Protein AF-A0ABD6BZS6-F1 (afdb_monomer)

Foldseek 3Di:
DDDPDLVVVQVVQLPDDDDFLWKKFFPPPDVDPDPGWIWTFRADDQFWTWTATPVRDIDIDTNVVVSVCGSPGIDTDPVPRPDPPDDDDQDPGRVLVVLVVVLVVCVVVCVVPVPDCSNVVSVVVSVLPVLWTPDFDPQCVQPQRHPVNVVQCVVVVNGTLSSLVPDDPVRQCVGPSDDPVSNVSSVVVSD

Sequence (191 aa):
MSATTEADTVTAEAQTPLSEGQVYTDSRESETPEPAETYTIIFADHQTVVLEDSGGHRRFESRDQFDTARGDRWKFAEDAQADNDSPAVTTPEPFISSLAVLRQSYKASEELDPTDTRADTITDAINLISKNTTDPIPLTEIDGIGDRTAKNLREAGVTTELDVHAASDEFLLDLPGVGQKNLTNLRRHIN

Mean predicted aligned error: 16.33 Å

Solvent-accessible surface area (backbone atoms only — not comparable to full-atom values): 11163 Å² total; per-residue (Å²): 141,88,90,81,59,71,73,62,51,33,60,49,59,57,67,54,80,87,54,68,70,45,32,32,28,58,58,67,88,57,98,57,96,64,80,73,56,53,27,30,26,75,32,62,44,92,60,37,33,36,33,32,36,92,85,70,52,76,45,82,42,48,25,67,60,49,55,72,31,31,50,71,37,40,35,79,36,78,91,65,50,71,80,90,78,71,75,89,75,91,68,92,54,40,63,53,60,53,47,52,53,54,26,59,64,38,47,65,50,31,78,77,35,84,82,59,55,61,33,57,54,43,49,52,52,46,53,52,54,75,73,36,52,84,54,75,53,70,49,58,76,40,69,84,29,46,69,70,31,33,49,49,36,45,76,70,64,42,44,24,46,39,40,57,70,71,49,50,71,65,64,53,50,69,39,73,79,36,46,75,67,35,52,54,41,55,58,58,73,73,104

Radius of gyration: 22.59 Å; Cα contacts (8 Å, |Δi|>4): 236; chains: 1; bounding box: 58×50×51 Å

InterPro domains:
  IPR003583 Helix-hairpin-helix DNA-binding motif, class 1 [SM00278] (137-156)
  IPR003583 Helix-hairpin-helix DNA-binding motif, class 1 [SM00278] (170-189)
  IPR010995 DNA repair Rad51/transcription factor NusA, alpha-helical [SSF47794] (137-189)
  IPR060101 SAM-like helix-hairpin-helix tandem [PF14520] (139-187)

pLDDT: mean 74.94, std 17.92, range [34.56, 97.0]

Secondary structure (DSSP, 8-state):
----SHHHHHHHHTTSPP-TT-EEEE----SS-----EEEEEEE-SSEEEEEETTS-EEEEEHHHHHHTBTTTEEE-GGG---S---------HHHHHHHHHHHHHHHHHTT-TT--HHHHHHHHHHHHHHS--SBP-GGGSTT--HHHHHHHHHTT--BHHHHHHS-HHHHHHSTT--HHHHHHHHHHT-

Nearest PDB structures (foldseek):
  2y8i-assembly1_X  TM=5.950E-01  e=9.807E-02  Dictyostelium discoideum
  1mma-assembly1_A  TM=6.334E-01  e=1.756E-01  Dictyostelium discoideum
  1mmn-assembly1_A  TM=5.233E-01  e=1.656E-01  Dictyostelium discoideum
  1lvk-assembly1_A  TM=5.564E-01  e=1.656E-01  Dictyostelium discoideum
  1fmv-assembly1_A  TM=5.595E-01  e=2.091E-01  Dictyostelium discoideum

Organism: NCBI:txid1433523

Structure (mmCIF, N/CA/C/O backbone):
data_AF-A0ABD6BZS6-F1
#
_entry.id   AF-A0ABD6BZS6-F1
#
loop_
_atom_site.group_PDB
_atom_site.id
_atom_site.type_symbol
_atom_site.label_atom_id
_atom_site.label_alt_id
_atom_site.label_comp_id
_atom_site.label_asym_id
_atom_site.label_entity_id
_atom_site.label_seq_id
_atom_site.pdbx_PDB_ins_code
_atom_site.Cartn_x
_atom_site.Cartn_y
_atom_site.Cartn_z
_atom_site.occupancy
_atom_site.B_iso_or_equiv
_atom_site.auth_seq_id
_atom_site.auth_comp_id
_atom_site.auth_asym_id
_atom_site.auth_atom_id
_atom_site.pdbx_PDB_model_num
ATOM 1 N N . MET A 1 1 ? 36.158 -37.386 -15.223 1.00 37.97 1 MET A N 1
ATOM 2 C CA . MET A 1 1 ? 34.970 -36.940 -15.972 1.00 37.97 1 MET A CA 1
ATOM 3 C C . MET A 1 1 ? 34.105 -36.171 -14.994 1.00 37.97 1 MET A C 1
ATOM 5 O O . MET A 1 1 ? 33.403 -36.804 -14.224 1.00 37.97 1 MET A O 1
ATOM 9 N N . SER A 1 2 ? 34.241 -34.848 -14.960 1.00 41.16 2 SER A N 1
ATOM 10 C CA . SER A 1 2 ? 33.461 -33.979 -14.071 1.00 41.16 2 SER A CA 1
ATOM 11 C C . SER A 1 2 ? 33.163 -32.697 -14.839 1.00 41.16 2 SER A C 1
ATOM 13 O O . SER A 1 2 ? 33.853 -31.701 -14.689 1.00 41.16 2 SER A O 1
ATOM 15 N N . ALA A 1 3 ? 32.209 -32.787 -15.760 1.00 42.09 3 ALA A N 1
ATOM 16 C CA . ALA A 1 3 ? 31.678 -31.663 -16.523 1.00 42.09 3 ALA A CA 1
ATOM 17 C C . ALA A 1 3 ? 30.153 -31.710 -16.374 1.00 42.09 3 ALA A C 1
ATOM 19 O O . ALA A 1 3 ? 29.435 -32.111 -17.285 1.00 42.09 3 ALA A O 1
ATOM 20 N N . THR A 1 4 ? 29.666 -31.463 -15.157 1.00 40.00 4 THR A N 1
ATOM 21 C CA . THR A 1 4 ? 28.224 -31.412 -14.847 1.00 40.00 4 THR A CA 1
ATOM 22 C C . THR A 1 4 ? 27.982 -30.541 -13.611 1.00 40.00 4 THR A C 1
ATOM 24 O O . THR A 1 4 ? 27.327 -30.960 -12.668 1.00 40.00 4 THR A O 1
ATOM 27 N N . THR A 1 5 ? 28.579 -29.349 -13.557 1.00 41.72 5 THR A N 1
ATOM 28 C CA . THR A 1 5 ? 28.315 -28.415 -12.443 1.00 41.72 5 THR A CA 1
ATOM 29 C C . THR A 1 5 ? 27.979 -27.011 -12.941 1.00 41.72 5 THR A C 1
ATOM 31 O O . THR A 1 5 ? 27.080 -26.395 -12.392 1.00 41.72 5 THR A O 1
ATOM 34 N N . GLU A 1 6 ? 28.563 -26.549 -14.052 1.00 41.69 6 GLU A N 1
ATOM 35 C CA . GLU A 1 6 ? 28.289 -25.198 -14.583 1.00 41.69 6 GLU A CA 1
ATOM 36 C C . GLU A 1 6 ? 26.900 -25.032 -15.227 1.00 41.69 6 GLU A C 1
ATOM 38 O O . GLU A 1 6 ? 26.330 -23.950 -15.174 1.00 41.69 6 GLU A O 1
ATOM 43 N N . ALA A 1 7 ? 26.306 -26.082 -15.806 1.00 37.97 7 ALA A N 1
ATOM 44 C CA . ALA A 1 7 ? 24.981 -25.969 -16.436 1.00 37.97 7 ALA A CA 1
ATOM 45 C C . ALA A 1 7 ? 23.824 -25.882 -15.415 1.00 37.97 7 ALA A C 1
ATOM 47 O O . ALA A 1 7 ? 22.768 -25.321 -15.718 1.00 37.97 7 ALA A O 1
ATOM 48 N N . ASP A 1 8 ? 24.028 -26.421 -14.209 1.00 39.19 8 ASP A N 1
ATOM 49 C CA . ASP A 1 8 ? 23.019 -26.441 -13.141 1.00 39.19 8 ASP A CA 1
ATOM 50 C C . ASP A 1 8 ? 22.959 -25.098 -12.390 1.00 39.19 8 ASP A C 1
ATOM 52 O O . ASP A 1 8 ? 21.886 -24.661 -11.981 1.00 39.19 8 ASP A O 1
ATOM 56 N N . THR A 1 9 ? 24.088 -24.388 -12.271 1.00 44.47 9 THR A N 1
ATOM 57 C CA . THR A 1 9 ? 24.159 -23.072 -11.612 1.00 44.47 9 THR A CA 1
ATOM 58 C C . THR A 1 9 ? 23.558 -21.951 -12.462 1.00 44.47 9 THR A C 1
ATOM 60 O O . THR A 1 9 ? 22.807 -21.133 -11.937 1.00 44.47 9 THR A O 1
ATOM 63 N N . VAL A 1 10 ? 23.783 -21.961 -13.783 1.00 44.25 10 VAL A N 1
ATOM 64 C CA . VAL A 1 10 ? 23.222 -20.959 -14.719 1.00 44.25 10 VAL A CA 1
ATOM 65 C C . VAL A 1 10 ? 21.687 -20.982 -14.715 1.00 44.25 10 VAL A C 1
ATOM 67 O O . VAL A 1 10 ? 21.033 -19.943 -14.771 1.00 44.25 10 VAL A O 1
ATOM 70 N N . THR A 1 11 ? 21.094 -22.173 -14.586 1.00 41.16 11 THR A N 1
ATOM 71 C CA . THR A 1 11 ? 19.633 -22.341 -14.537 1.00 41.16 11 THR A CA 1
ATOM 72 C C . THR A 1 11 ? 19.044 -21.915 -13.185 1.00 41.16 11 THR A C 1
ATOM 74 O O . THR A 1 11 ? 17.892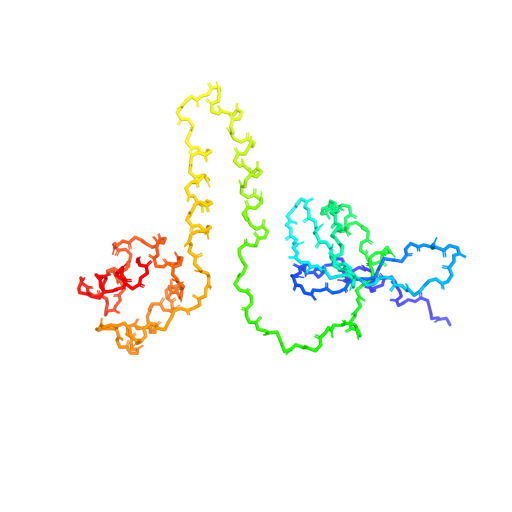 -21.480 -13.132 1.00 41.16 11 THR A O 1
ATOM 77 N N . ALA A 1 12 ? 19.819 -22.013 -12.101 1.00 45.03 12 ALA A N 1
ATOM 78 C CA . ALA A 1 12 ? 19.394 -21.634 -10.756 1.00 45.03 12 ALA A CA 1
ATOM 79 C C . ALA A 1 12 ? 19.422 -20.109 -10.535 1.00 45.03 12 ALA A C 1
ATOM 81 O O . ALA A 1 12 ? 18.462 -19.559 -9.999 1.00 45.03 12 ALA A O 1
ATOM 82 N N . GLU A 1 13 ? 20.454 -19.404 -11.013 1.00 45.12 13 GLU A N 1
ATOM 83 C CA . GLU A 1 13 ? 20.566 -17.939 -10.878 1.00 45.12 13 GLU A CA 1
ATOM 84 C C . GLU A 1 13 ? 19.486 -17.174 -11.665 1.00 45.12 13 GLU A C 1
ATOM 86 O O . GLU A 1 13 ? 18.984 -16.144 -11.211 1.00 45.12 13 GLU A O 1
ATOM 91 N N . ALA A 1 14 ? 19.055 -17.703 -12.815 1.00 45.38 14 ALA A N 1
ATOM 92 C CA . ALA A 1 14 ? 17.960 -17.136 -13.604 1.00 45.38 14 ALA A CA 1
ATOM 93 C C . ALA A 1 14 ? 16.579 -17.263 -12.920 1.00 45.38 14 ALA A C 1
ATOM 95 O O . ALA A 1 14 ? 15.622 -16.592 -13.314 1.00 45.38 14 ALA A O 1
ATOM 96 N N . GLN A 1 15 ? 16.445 -18.102 -11.890 1.00 40.72 15 GLN A N 1
ATOM 97 C CA . GLN A 1 15 ? 15.187 -18.302 -11.158 1.00 40.72 15 GLN A CA 1
ATOM 98 C C . GLN A 1 15 ? 15.126 -17.522 -9.844 1.00 40.72 15 GLN A C 1
ATOM 100 O O . GLN A 1 15 ? 14.048 -17.405 -9.256 1.00 40.72 15 GLN A O 1
ATOM 105 N N . THR A 1 16 ? 16.244 -16.951 -9.394 1.00 53.84 16 THR A N 1
ATOM 106 C CA . THR A 1 16 ? 16.262 -16.123 -8.190 1.00 53.84 16 THR A CA 1
ATOM 107 C C . THR A 1 16 ? 15.525 -14.808 -8.466 1.00 53.84 16 THR A C 1
ATOM 109 O O . THR A 1 16 ? 15.813 -14.141 -9.470 1.00 53.84 16 THR A O 1
ATOM 112 N N . PRO A 1 17 ? 14.551 -14.417 -7.623 1.00 58.50 17 PRO A N 1
ATOM 113 C CA . PRO A 1 17 ? 13.910 -13.116 -7.747 1.00 58.50 17 PRO A CA 1
ATOM 114 C C . PRO A 1 17 ? 14.958 -12.007 -7.589 1.00 58.50 17 PRO A C 1
ATOM 116 O O . PRO A 1 17 ? 15.816 -12.070 -6.705 1.00 58.50 17 PRO A O 1
ATOM 119 N N . LEU A 1 18 ? 14.902 -11.010 -8.478 1.00 64.06 18 LEU A N 1
ATOM 120 C CA . LEU A 1 18 ? 15.750 -9.827 -8.351 1.00 64.06 18 LEU A CA 1
ATOM 121 C C . LEU A 1 18 ? 15.254 -8.978 -7.187 1.00 64.06 18 LEU A C 1
ATOM 123 O O . LEU A 1 18 ? 14.062 -8.680 -7.114 1.00 64.06 18 LEU A O 1
ATOM 127 N N . SER A 1 19 ? 16.188 -8.573 -6.338 1.00 56.31 19 SER A N 1
ATOM 128 C CA . SER A 1 19 ? 15.947 -7.700 -5.194 1.00 56.31 19 SER A CA 1
ATOM 129 C C . SER A 1 19 ? 16.975 -6.579 -5.182 1.00 56.31 19 SER A C 1
ATOM 131 O O . SER A 1 19 ? 18.120 -6.768 -5.604 1.00 56.31 19 SER A O 1
ATOM 133 N N . GLU A 1 20 ? 16.573 -5.416 -4.679 1.00 62.12 20 GLU A N 1
ATOM 134 C CA . GLU A 1 20 ? 17.489 -4.301 -4.448 1.00 62.12 20 GLU A CA 1
ATOM 135 C C . GLU A 1 20 ? 18.607 -4.715 -3.471 1.00 62.12 20 GLU A C 1
ATOM 137 O O . GLU A 1 20 ? 18.401 -5.525 -2.564 1.00 62.12 20 GLU A O 1
ATOM 142 N N . GLY A 1 21 ? 19.820 -4.213 -3.702 1.00 63.19 21 GLY A N 1
ATOM 143 C CA . GLY A 1 21 ? 21.026 -4.564 -2.947 1.00 63.19 21 GLY A CA 1
ATOM 144 C C . GLY A 1 21 ? 21.775 -5.805 -3.447 1.00 63.19 21 GLY A C 1
ATOM 145 O O . GLY A 1 21 ? 22.876 -6.072 -2.971 1.00 63.19 21 GLY A O 1
ATOM 146 N N . GLN A 1 22 ? 21.239 -6.557 -4.416 1.00 76.94 22 GLN A N 1
ATOM 147 C CA . GLN A 1 22 ? 21.971 -7.664 -5.045 1.00 76.94 22 GLN A CA 1
ATOM 148 C C . GLN A 1 22 ? 23.129 -7.149 -5.906 1.00 76.94 22 GLN A C 1
ATOM 150 O O . GLN A 1 22 ? 22.948 -6.225 -6.700 1.00 76.94 22 GLN A O 1
ATOM 155 N N . VAL A 1 23 ? 24.298 -7.785 -5.798 1.00 83.69 23 VAL A N 1
ATOM 156 C CA . VAL A 1 23 ? 25.498 -7.408 -6.555 1.00 83.69 23 VAL A CA 1
ATOM 157 C C . VAL A 1 23 ? 25.742 -8.400 -7.689 1.00 83.69 23 VAL A C 1
ATOM 159 O O . VAL A 1 23 ? 25.760 -9.615 -7.489 1.00 83.69 23 VAL A O 1
ATOM 162 N N . TYR A 1 24 ? 25.950 -7.872 -8.890 1.00 84.38 24 TYR A N 1
ATOM 163 C CA . TYR A 1 24 ? 26.281 -8.629 -10.089 1.00 84.38 24 TYR A CA 1
ATOM 164 C C . TYR A 1 24 ? 27.595 -8.138 -10.689 1.00 84.38 24 TYR A C 1
ATOM 166 O O . TYR A 1 24 ? 27.947 -6.966 -10.592 1.00 84.38 24 TYR A O 1
ATOM 174 N N . THR A 1 25 ? 28.309 -9.038 -11.352 1.00 83.44 25 THR A N 1
ATOM 175 C CA . THR A 1 25 ? 29.496 -8.714 -12.152 1.00 83.44 25 THR A CA 1
ATOM 176 C C . THR A 1 25 ? 29.171 -8.851 -13.635 1.00 83.44 25 THR A C 1
ATOM 178 O O . THR A 1 25 ? 28.561 -9.841 -14.050 1.00 83.44 25 THR A O 1
ATOM 181 N N . ASP A 1 26 ? 29.546 -7.847 -14.437 1.00 82.44 26 ASP A N 1
ATOM 182 C CA . ASP A 1 26 ? 29.396 -7.890 -15.899 1.00 82.44 26 ASP A CA 1
ATOM 183 C C . ASP A 1 26 ? 30.606 -8.621 -16.496 1.00 82.44 26 ASP A C 1
ATOM 185 O O . ASP A 1 26 ? 31.702 -8.076 -16.588 1.00 82.44 26 ASP A O 1
ATOM 189 N N . SER A 1 27 ? 30.414 -9.879 -16.886 1.00 69.00 27 SER A N 1
ATOM 190 C CA . SER A 1 27 ? 31.460 -10.759 -17.423 1.00 69.00 27 SER A CA 1
ATOM 191 C C . SER A 1 27 ? 31.702 -10.578 -18.924 1.00 69.00 27 SER A C 1
ATOM 193 O O . SER A 1 27 ? 32.153 -11.514 -19.586 1.00 69.00 27 SER A O 1
ATOM 195 N N . ARG A 1 28 ? 31.401 -9.410 -19.508 1.00 65.75 28 ARG A N 1
ATOM 196 C CA . ARG A 1 28 ? 31.812 -9.141 -20.892 1.00 65.75 28 ARG A CA 1
ATOM 197 C C . ARG A 1 28 ? 33.321 -9.341 -21.006 1.00 65.75 28 ARG A C 1
ATOM 199 O O . ARG A 1 28 ? 34.064 -8.746 -20.238 1.00 65.75 28 ARG A O 1
ATOM 206 N N . GLU A 1 29 ? 33.755 -10.175 -21.954 1.00 48.69 29 GLU A N 1
ATOM 207 C CA . GLU A 1 29 ? 35.169 -10.362 -22.288 1.00 48.69 29 GLU A CA 1
ATOM 208 C C . GLU A 1 29 ? 35.766 -9.012 -22.710 1.00 48.69 29 GLU A C 1
ATOM 210 O O . GLU A 1 29 ? 35.761 -8.630 -23.879 1.00 48.69 29 GLU A O 1
ATOM 215 N N . SER A 1 30 ? 36.254 -8.241 -21.747 1.00 44.38 30 SER A N 1
ATOM 216 C CA . SER A 1 30 ? 37.181 -7.162 -22.010 1.00 44.38 30 SER A CA 1
ATOM 217 C C . SER A 1 30 ? 38.535 -7.810 -22.284 1.00 44.38 30 SER A C 1
ATOM 219 O O . SER A 1 30 ? 39.091 -8.494 -21.429 1.00 44.38 30 SER A O 1
ATOM 221 N N . GLU A 1 31 ? 39.087 -7.584 -23.481 1.00 45.53 31 GLU A N 1
ATOM 222 C CA . GLU A 1 31 ? 40.450 -8.006 -23.865 1.00 45.53 31 GLU A CA 1
ATOM 223 C C . GLU A 1 31 ? 41.542 -7.458 -22.917 1.00 45.53 31 GLU A C 1
ATOM 225 O O . GLU A 1 31 ? 42.702 -7.869 -22.982 1.00 45.53 31 GLU A O 1
ATOM 230 N N . THR A 1 32 ? 41.175 -6.545 -22.016 1.00 47.62 32 THR A N 1
ATOM 231 C CA . THR A 1 32 ? 42.033 -5.939 -21.002 1.00 47.62 32 THR A CA 1
ATOM 232 C C . THR A 1 32 ? 41.671 -6.494 -19.617 1.00 47.62 32 THR A C 1
ATOM 234 O O . THR A 1 32 ? 40.486 -6.502 -19.273 1.00 47.62 32 THR A O 1
ATOM 237 N N . PRO A 1 33 ? 42.654 -6.931 -18.803 1.00 45.78 33 PRO A N 1
ATOM 238 C CA . PRO A 1 33 ? 42.428 -7.456 -17.459 1.00 45.78 33 PRO A CA 1
ATOM 239 C C . PRO A 1 33 ? 42.133 -6.305 -16.486 1.00 45.78 33 PRO A C 1
ATOM 241 O O . PRO A 1 33 ? 42.966 -5.936 -15.662 1.00 45.78 33 PRO A O 1
ATOM 244 N N . GLU A 1 34 ? 40.961 -5.699 -16.625 1.00 53.81 34 GLU A N 1
ATOM 245 C CA . GLU A 1 34 ? 40.375 -4.829 -15.609 1.00 53.81 34 GLU A CA 1
ATOM 246 C C . GLU A 1 34 ? 39.731 -5.718 -14.524 1.00 53.81 34 GLU A C 1
ATOM 248 O O . GLU A 1 34 ? 39.282 -6.832 -14.827 1.00 53.81 34 GLU A O 1
ATOM 253 N N . PRO A 1 35 ? 39.706 -5.293 -13.248 1.00 55.91 35 PRO A N 1
ATOM 254 C CA . PRO A 1 35 ? 38.915 -5.989 -12.238 1.00 55.91 35 PRO A CA 1
ATOM 255 C C . PRO A 1 35 ? 37.456 -6.038 -12.703 1.00 55.91 35 PRO A C 1
ATOM 257 O O . PRO A 1 35 ? 36.940 -5.037 -13.195 1.00 55.91 35 PRO A O 1
ATOM 260 N N . ALA A 1 36 ? 36.800 -7.194 -12.567 1.00 61.41 36 ALA A N 1
ATOM 261 C CA . ALA A 1 36 ? 35.399 -7.338 -12.951 1.00 61.41 36 ALA A CA 1
ATOM 262 C C . ALA A 1 36 ? 34.565 -6.267 -12.232 1.00 61.41 36 ALA A C 1
ATOM 264 O O . ALA A 1 36 ? 34.487 -6.265 -11.002 1.00 61.41 36 ALA A O 1
ATOM 265 N N . GLU A 1 37 ? 33.999 -5.333 -12.997 1.00 71.38 37 GLU A N 1
ATOM 266 C CA . GLU A 1 37 ? 33.200 -4.243 -12.450 1.00 71.38 37 GLU A CA 1
ATOM 267 C C . GLU A 1 37 ? 31.979 -4.832 -11.735 1.00 71.38 37 GLU A C 1
ATOM 269 O O . GLU A 1 37 ? 31.198 -5.595 -12.317 1.00 71.38 37 GLU A O 1
ATOM 274 N N . THR A 1 38 ? 31.842 -4.505 -10.450 1.00 80.88 38 THR A N 1
ATOM 275 C CA . THR A 1 38 ? 30.685 -4.880 -9.642 1.00 80.88 38 THR A CA 1
ATOM 276 C C . THR A 1 38 ? 29.603 -3.820 -9.768 1.00 80.88 38 THR A C 1
ATOM 278 O O . THR A 1 38 ? 29.864 -2.615 -9.745 1.00 80.88 38 THR A O 1
ATOM 281 N N . TYR A 1 39 ? 28.373 -4.296 -9.886 1.00 82.88 39 TYR A N 1
ATOM 282 C CA . TYR A 1 39 ? 27.184 -3.488 -10.068 1.00 82.88 39 TYR A CA 1
ATOM 283 C C . TYR A 1 39 ? 26.122 -3.908 -9.061 1.00 82.88 39 TYR A C 1
ATOM 285 O O . TYR A 1 39 ? 25.746 -5.078 -9.004 1.00 82.88 39 TYR A O 1
ATOM 293 N N . THR A 1 40 ? 25.600 -2.955 -8.303 1.00 82.31 40 THR A N 1
ATOM 294 C CA . THR A 1 40 ? 24.511 -3.192 -7.353 1.00 82.31 40 THR A CA 1
ATOM 295 C C . THR A 1 40 ? 23.179 -2.882 -8.018 1.00 82.31 40 THR A C 1
ATOM 297 O O . THR A 1 40 ? 23.011 -1.814 -8.610 1.00 82.31 40 THR A O 1
ATOM 300 N N . ILE A 1 41 ? 22.209 -3.789 -7.914 1.00 77.19 41 ILE A N 1
ATOM 301 C CA . ILE A 1 41 ? 20.827 -3.510 -8.301 1.00 77.19 41 ILE A CA 1
ATOM 302 C C . ILE A 1 41 ? 20.258 -2.519 -7.295 1.00 77.19 41 ILE A C 1
ATOM 304 O O . ILE A 1 41 ? 20.059 -2.853 -6.132 1.00 77.19 41 ILE A O 1
ATOM 308 N N . ILE A 1 42 ? 19.972 -1.307 -7.754 1.00 70.88 42 ILE A N 1
ATOM 309 C CA . ILE A 1 42 ? 19.301 -0.284 -6.941 1.00 70.88 42 ILE A CA 1
ATOM 310 C C . ILE A 1 42 ? 17.806 -0.196 -7.248 1.00 70.88 42 ILE A C 1
ATOM 312 O O . ILE A 1 42 ? 17.091 0.551 -6.598 1.00 70.88 42 ILE A O 1
ATOM 316 N N . PHE A 1 43 ? 17.361 -0.893 -8.296 1.00 62.12 43 PHE A N 1
ATOM 317 C CA . PHE A 1 43 ? 15.984 -0.895 -8.767 1.00 62.12 43 PHE A CA 1
ATOM 318 C C . PHE A 1 43 ? 15.803 -2.010 -9.797 1.00 62.12 43 PHE A C 1
ATOM 320 O O . PHE A 1 43 ? 16.613 -2.143 -10.721 1.00 62.12 43 PHE A O 1
ATOM 327 N N . ALA A 1 44 ? 14.705 -2.756 -9.720 1.00 66.81 44 ALA A N 1
ATOM 328 C CA . ALA A 1 44 ? 14.325 -3.692 -10.772 1.00 66.81 44 ALA A CA 1
ATOM 329 C C . ALA A 1 44 ? 12.802 -3.830 -10.871 1.00 66.81 44 ALA A C 1
ATOM 331 O O . ALA A 1 44 ? 12.147 -4.208 -9.905 1.00 66.81 44 ALA A O 1
ATOM 332 N N . ASP A 1 45 ? 12.239 -3.581 -12.051 1.00 62.09 45 ASP A N 1
ATOM 333 C CA . ASP A 1 45 ? 10.829 -3.830 -12.343 1.00 62.09 45 ASP A CA 1
ATOM 334 C C . ASP A 1 45 ? 10.657 -4.854 -13.477 1.00 62.09 45 ASP A C 1
ATOM 336 O O . ASP A 1 45 ? 11.581 -5.610 -13.792 1.00 62.09 45 ASP A O 1
ATOM 340 N N . HIS A 1 46 ? 9.455 -4.932 -14.052 1.00 55.28 46 HIS A N 1
ATOM 341 C CA . HIS A 1 46 ? 9.124 -5.869 -15.126 1.00 55.28 46 HIS A CA 1
ATOM 342 C C . HIS A 1 46 ? 9.644 -5.443 -16.514 1.00 55.28 46 HIS A C 1
ATOM 344 O O . HIS A 1 46 ? 9.562 -6.228 -17.456 1.00 55.28 46 HIS A O 1
ATOM 350 N N . GLN A 1 47 ? 10.172 -4.224 -16.664 1.00 55.28 47 GLN A N 1
ATOM 351 C CA . GLN A 1 47 ? 10.693 -3.685 -17.925 1.00 55.28 47 GLN A CA 1
ATOM 352 C C . GLN A 1 47 ? 12.161 -3.276 -17.859 1.00 55.28 47 GLN A C 1
ATOM 354 O O . GLN A 1 47 ? 12.841 -3.337 -18.884 1.00 55.28 47 GLN A O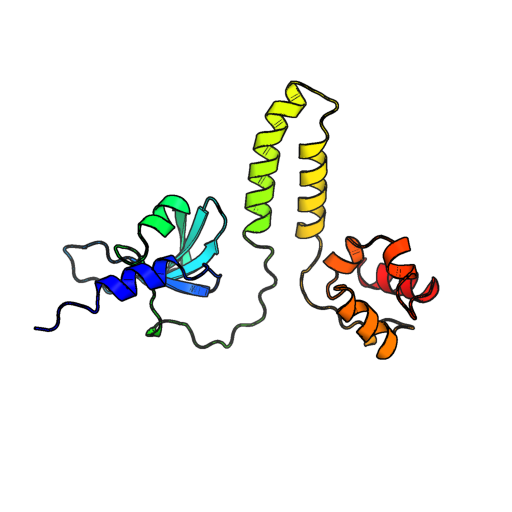 1
ATOM 359 N N . THR A 1 48 ? 12.651 -2.866 -16.690 1.00 68.25 48 THR A N 1
ATOM 360 C CA . THR A 1 48 ? 13.946 -2.212 -16.506 1.00 68.25 48 THR A CA 1
ATOM 361 C C . THR A 1 48 ? 14.645 -2.693 -15.238 1.00 68.25 48 THR A C 1
ATOM 363 O O . THR A 1 48 ? 14.023 -2.897 -14.197 1.00 68.25 48 THR A O 1
ATOM 366 N N . VAL A 1 49 ? 15.966 -2.807 -15.315 1.00 77.94 49 VAL A N 1
ATOM 367 C CA . VAL A 1 49 ? 16.873 -2.973 -14.178 1.00 77.94 49 VAL A CA 1
ATOM 368 C C . VAL A 1 49 ? 17.823 -1.778 -14.167 1.00 77.94 49 VAL A C 1
ATOM 370 O O . VAL A 1 49 ? 18.384 -1.423 -15.207 1.00 77.94 49 VAL A O 1
ATOM 373 N N . VAL A 1 50 ? 17.987 -1.141 -13.006 1.00 77.75 50 VAL A N 1
ATOM 374 C CA . VAL A 1 50 ? 18.979 -0.080 -12.806 1.00 77.75 50 VAL A CA 1
ATOM 375 C C . VAL A 1 50 ? 20.089 -0.602 -11.913 1.00 77.75 50 VAL A C 1
ATOM 377 O O . VAL A 1 50 ? 19.855 -1.102 -10.813 1.00 77.75 50 VAL A O 1
ATOM 380 N N . LEU A 1 51 ? 21.303 -0.460 -12.419 1.00 83.06 51 LEU A N 1
ATOM 381 C CA . LEU A 1 51 ? 22.533 -0.934 -11.812 1.00 83.06 51 LEU A CA 1
ATOM 382 C C . LEU A 1 51 ? 23.398 0.276 -11.477 1.00 83.06 51 LEU A C 1
ATOM 384 O O . LEU A 1 51 ? 23.502 1.195 -12.290 1.00 83.06 51 LEU A O 1
ATOM 388 N N . GLU A 1 52 ? 24.022 0.277 -10.310 1.00 76.31 52 GLU A N 1
ATOM 389 C CA . GLU A 1 52 ? 24.962 1.315 -9.890 1.00 76.31 52 GLU A CA 1
ATOM 390 C C . GLU A 1 52 ? 26.348 0.700 -9.695 1.00 76.31 52 GLU A C 1
ATOM 392 O O . GLU A 1 52 ? 26.476 -0.345 -9.056 1.00 76.31 52 GLU A O 1
ATOM 397 N N . ASP A 1 53 ? 27.371 1.309 -10.293 1.00 81.31 53 ASP A N 1
ATOM 398 C CA . ASP A 1 53 ? 28.759 0.885 -10.109 1.00 81.31 53 ASP A CA 1
ATOM 399 C C . ASP A 1 53 ? 29.370 1.462 -8.818 1.00 81.31 53 ASP A C 1
ATOM 401 O O . ASP A 1 53 ? 28.802 2.329 -8.151 1.00 81.31 53 ASP A O 1
ATOM 405 N N . SER A 1 54 ? 30.583 1.019 -8.478 1.00 71.31 54 SER A N 1
ATOM 406 C CA . SER A 1 54 ? 31.329 1.542 -7.319 1.00 71.31 54 SER A CA 1
ATOM 407 C C . SER A 1 54 ? 31.660 3.047 -7.385 1.00 71.31 54 SER A C 1
ATOM 409 O O . SER A 1 54 ? 32.007 3.647 -6.367 1.00 71.31 54 SER A O 1
ATOM 411 N N . GLY A 1 55 ? 31.562 3.663 -8.568 1.00 67.12 55 GLY A N 1
ATOM 412 C CA . GLY A 1 55 ? 31.754 5.094 -8.804 1.00 67.12 55 GLY A CA 1
ATOM 413 C C . GLY A 1 55 ? 30.465 5.917 -8.696 1.00 67.12 55 GLY A C 1
ATOM 414 O O . GLY A 1 55 ? 30.520 7.143 -8.822 1.00 67.12 55 GLY A O 1
ATOM 415 N N . GLY A 1 56 ? 29.315 5.278 -8.454 1.00 66.50 56 GLY A N 1
ATOM 416 C CA . GLY A 1 56 ? 27.998 5.915 -8.412 1.00 66.50 56 GLY A CA 1
ATOM 417 C C . GLY A 1 56 ? 27.398 6.202 -9.794 1.00 66.50 56 GLY A C 1
ATOM 418 O O . GLY A 1 56 ? 26.425 6.955 -9.904 1.00 66.50 56 GLY A O 1
ATOM 419 N N . HIS A 1 57 ? 27.964 5.651 -10.871 1.00 74.12 57 HIS A N 1
ATOM 420 C CA . HIS A 1 57 ? 27.381 5.755 -12.202 1.00 74.12 57 HIS A CA 1
ATOM 421 C C . HIS A 1 57 ? 26.262 4.735 -12.379 1.00 74.12 57 HIS A C 1
ATOM 423 O O . HIS A 1 57 ? 26.387 3.558 -12.047 1.00 74.12 57 HIS A O 1
ATOM 429 N N . ARG A 1 58 ? 25.153 5.208 -12.953 1.00 80.06 58 ARG A N 1
ATOM 430 C CA . ARG A 1 58 ? 23.938 4.416 -13.132 1.00 80.06 58 ARG A CA 1
ATOM 431 C C . ARG A 1 58 ? 23.802 3.924 -14.557 1.00 80.06 58 ARG A C 1
ATOM 433 O O . ARG A 1 58 ? 23.910 4.696 -15.512 1.00 80.06 58 ARG A O 1
ATOM 440 N N . ARG A 1 59 ? 23.483 2.644 -14.680 1.00 80.56 59 ARG A N 1
ATOM 441 C CA . ARG A 1 59 ? 23.229 1.947 -15.933 1.00 80.56 59 ARG A CA 1
ATOM 442 C C . ARG A 1 59 ? 21.793 1.447 -15.958 1.00 80.56 59 ARG A C 1
ATOM 444 O O . ARG A 1 59 ? 21.324 0.859 -14.993 1.00 80.56 59 ARG A O 1
ATOM 451 N N . PHE A 1 60 ? 21.127 1.654 -17.086 1.00 83.25 60 PHE A N 1
ATOM 452 C CA . PHE A 1 60 ? 19.775 1.167 -17.340 1.00 83.25 60 PHE A CA 1
ATOM 453 C C . PHE A 1 60 ? 19.852 0.000 -18.322 1.00 83.25 60 PHE A C 1
ATOM 455 O O . PHE A 1 60 ? 20.423 0.144 -19.403 1.00 83.25 60 PHE A O 1
ATOM 462 N N . GLU A 1 61 ? 19.281 -1.138 -17.952 1.00 80.81 61 GLU A N 1
ATOM 463 C CA . GLU A 1 61 ? 19.178 -2.333 -18.792 1.00 80.81 61 GLU A CA 1
ATOM 464 C C . GLU A 1 61 ? 17.704 -2.746 -18.884 1.00 80.81 61 GLU A C 1
ATOM 466 O O . GLU A 1 61 ? 16.932 -2.553 -17.944 1.00 80.81 61 GLU A O 1
ATOM 471 N N . SER A 1 62 ? 17.287 -3.313 -20.016 1.00 81.19 62 SER A N 1
ATOM 472 C CA . SER A 1 62 ? 15.944 -3.893 -20.112 1.00 81.19 62 SER A CA 1
ATOM 473 C C . SER A 1 62 ? 15.863 -5.144 -19.241 1.00 81.19 62 SER A C 1
ATOM 475 O O . SER A 1 62 ? 16.781 -5.960 -19.254 1.00 81.19 62 SER A O 1
ATOM 477 N N . ARG A 1 63 ? 14.749 -5.330 -18.528 1.00 77.00 63 ARG A N 1
ATOM 478 C CA . ARG A 1 63 ? 14.521 -6.495 -17.671 1.00 77.00 63 ARG A CA 1
ATOM 479 C C . ARG A 1 63 ? 14.626 -7.807 -18.435 1.00 77.00 63 ARG A C 1
ATOM 481 O O . ARG A 1 63 ? 15.315 -8.711 -17.985 1.00 77.00 63 ARG A O 1
ATOM 488 N N . ASP A 1 64 ? 14.003 -7.876 -19.606 1.00 69.75 64 ASP A N 1
ATOM 489 C CA . ASP A 1 64 ? 14.017 -9.064 -20.463 1.00 69.75 64 ASP A CA 1
ATOM 490 C C . ASP A 1 64 ? 15.442 -9.417 -20.924 1.00 69.75 64 ASP A C 1
ATOM 492 O O . ASP A 1 64 ? 15.874 -10.569 -20.857 1.00 69.75 64 ASP A O 1
ATOM 496 N N . GLN A 1 65 ? 16.220 -8.399 -21.307 1.00 81.06 65 GLN A N 1
ATOM 497 C CA . GLN A 1 65 ? 17.616 -8.574 -21.711 1.00 81.06 65 GLN A CA 1
ATOM 498 C C . GLN A 1 65 ? 18.513 -8.948 -20.533 1.00 81.06 65 GLN A C 1
ATOM 500 O O . GLN A 1 65 ? 19.382 -9.803 -20.684 1.00 81.06 65 GLN A O 1
ATOM 505 N N . PHE A 1 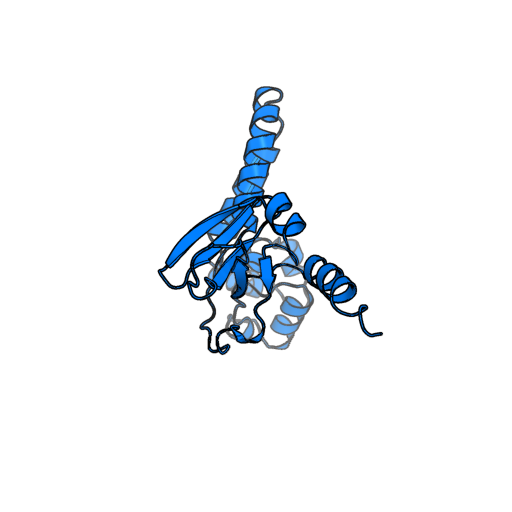66 ? 18.304 -8.324 -19.373 1.00 83.69 66 PHE A N 1
ATOM 506 C CA . PHE A 1 66 ? 19.047 -8.622 -18.156 1.00 83.69 66 PHE A CA 1
ATOM 507 C C . PHE A 1 66 ? 18.791 -10.064 -17.725 1.00 83.69 66 PHE A C 1
ATOM 509 O O . PHE A 1 66 ? 19.744 -10.818 -17.566 1.00 83.69 66 PHE A O 1
ATOM 516 N N . ASP A 1 67 ? 17.522 -10.473 -17.638 1.00 77.56 67 ASP A N 1
ATOM 517 C CA . ASP A 1 67 ? 17.131 -11.814 -17.217 1.00 77.56 67 ASP A CA 1
ATOM 518 C C . ASP A 1 67 ? 17.634 -12.897 -18.173 1.00 77.56 67 ASP A C 1
ATOM 520 O O . ASP A 1 67 ? 18.123 -13.924 -17.707 1.00 77.56 67 ASP A O 1
ATOM 524 N N . THR A 1 68 ? 17.575 -12.647 -19.486 1.00 80.62 68 THR A N 1
ATOM 525 C CA . THR A 1 68 ? 18.127 -13.545 -20.517 1.00 80.62 68 THR A CA 1
ATOM 526 C C . THR A 1 68 ? 19.645 -13.681 -20.404 1.00 80.62 68 THR A C 1
ATOM 528 O O . THR A 1 68 ? 20.203 -14.726 -20.726 1.00 80.62 68 THR A O 1
ATOM 531 N N . ALA A 1 69 ? 20.317 -12.623 -19.956 1.00 81.06 69 ALA A N 1
ATOM 532 C CA . ALA A 1 69 ? 21.766 -12.558 -19.850 1.00 81.06 69 ALA A CA 1
ATOM 533 C C . ALA A 1 69 ? 22.303 -12.981 -18.465 1.00 81.06 69 ALA A C 1
ATOM 535 O O . ALA A 1 69 ? 23.522 -12.974 -18.269 1.00 81.06 69 ALA A O 1
ATOM 536 N N . ARG A 1 70 ? 21.434 -13.341 -17.505 1.00 79.62 70 ARG A N 1
ATOM 537 C CA . ARG A 1 70 ? 21.836 -13.861 -16.185 1.00 79.62 70 ARG A CA 1
ATOM 538 C C . ARG A 1 70 ? 22.484 -15.238 -16.303 1.00 79.62 70 ARG A C 1
ATOM 540 O O . ARG A 1 70 ? 22.061 -16.067 -17.103 1.00 79.62 70 ARG A O 1
ATOM 547 N N . GLY A 1 71 ? 23.530 -15.463 -15.512 1.00 68.94 71 GLY A N 1
ATOM 548 C CA . GLY A 1 71 ? 24.338 -16.684 -15.516 1.00 68.94 71 GLY A CA 1
ATOM 549 C C . GLY A 1 71 ? 25.374 -16.760 -16.647 1.00 68.94 71 GLY A C 1
ATOM 550 O O . GLY A 1 71 ? 26.389 -17.435 -16.492 1.00 68.94 71 GLY A O 1
ATOM 551 N N . ASP A 1 72 ? 25.171 -16.031 -17.749 1.00 77.12 72 ASP A N 1
ATOM 552 C CA . ASP A 1 72 ? 26.150 -15.901 -18.838 1.00 77.12 72 ASP A CA 1
ATOM 553 C C . ASP A 1 72 ? 26.972 -14.608 -18.691 1.00 77.12 72 ASP A C 1
ATOM 555 O O . ASP A 1 72 ? 28.142 -14.629 -18.300 1.00 77.12 72 ASP A O 1
ATOM 559 N N . ARG A 1 73 ? 26.325 -13.455 -18.909 1.00 79.75 73 ARG A N 1
ATOM 560 C CA . ARG A 1 73 ? 26.942 -12.126 -18.797 1.00 79.75 73 ARG A CA 1
ATOM 561 C C . ARG A 1 73 ? 26.876 -11.582 -17.377 1.00 79.75 73 ARG A C 1
ATOM 563 O O . ARG A 1 73 ? 27.871 -11.060 -16.889 1.00 79.75 73 ARG A O 1
ATOM 570 N N . TRP A 1 74 ? 25.715 -11.661 -16.737 1.00 83.19 74 TRP A N 1
ATOM 571 C CA . TRP A 1 74 ? 25.520 -11.156 -15.380 1.00 83.19 74 TRP A CA 1
ATOM 572 C C . TRP A 1 74 ? 25.668 -12.299 -14.389 1.00 83.19 74 TRP A C 1
ATOM 574 O O . TRP A 1 74 ? 24.786 -13.154 -14.305 1.00 83.19 74 TRP A O 1
ATOM 584 N N . LYS A 1 75 ? 26.776 -12.304 -13.645 1.00 82.38 75 LYS A N 1
ATOM 585 C CA . LYS A 1 75 ? 27.058 -13.325 -12.628 1.00 82.38 75 LYS A CA 1
ATOM 586 C C . LYS A 1 75 ? 26.822 -12.765 -11.240 1.00 82.38 75 LYS A C 1
ATOM 588 O O . LYS A 1 75 ? 27.308 -11.673 -10.933 1.00 82.38 75 LYS A O 1
ATOM 593 N N . PHE A 1 76 ? 26.066 -13.493 -10.428 1.00 78.06 76 PHE A N 1
ATOM 594 C CA . PHE A 1 76 ? 25.771 -13.075 -9.068 1.00 78.06 76 PHE A CA 1
ATOM 595 C C . PHE A 1 76 ? 27.043 -13.167 -8.216 1.00 78.06 76 PHE A C 1
ATOM 597 O O . PHE A 1 76 ? 27.769 -14.159 -8.266 1.00 78.06 76 PHE A O 1
ATOM 604 N N . ALA A 1 77 ? 27.359 -12.103 -7.480 1.00 76.06 77 ALA A N 1
ATOM 605 C CA . ALA A 1 77 ? 28.596 -11.996 -6.714 1.00 76.06 77 ALA A CA 1
ATOM 606 C C . ALA A 1 77 ? 28.312 -12.130 -5.210 1.00 76.06 77 ALA A C 1
ATOM 608 O O . ALA A 1 77 ? 28.304 -11.133 -4.491 1.00 76.06 77 ALA A O 1
ATOM 609 N N . GLU A 1 78 ? 28.101 -13.366 -4.737 1.00 63.09 78 GLU A N 1
ATOM 610 C CA . GLU A 1 78 ? 27.813 -13.670 -3.319 1.00 63.09 78 GLU A CA 1
ATOM 611 C C . GLU A 1 78 ? 28.878 -13.117 -2.359 1.00 63.09 78 GLU A C 1
ATOM 613 O O . GLU A 1 78 ? 28.546 -12.580 -1.306 1.00 63.09 78 GLU A O 1
ATOM 618 N N . ASP A 1 79 ? 30.156 -13.188 -2.742 1.00 56.44 79 ASP A N 1
ATOM 619 C CA . ASP A 1 79 ? 31.281 -12.726 -1.916 1.00 56.44 79 ASP A CA 1
ATOM 620 C C . ASP A 1 79 ? 31.411 -11.191 -1.850 1.00 56.44 79 ASP A C 1
ATOM 622 O O . ASP A 1 79 ? 32.147 -10.665 -1.016 1.00 56.44 79 ASP A O 1
ATOM 626 N N . ALA A 1 80 ? 30.729 -10.465 -2.743 1.00 59.16 80 ALA A N 1
ATOM 627 C CA . ALA A 1 80 ? 30.755 -9.002 -2.823 1.00 59.16 80 ALA A CA 1
ATOM 628 C C . ALA A 1 80 ? 29.507 -8.351 -2.208 1.00 59.16 80 ALA A C 1
ATOM 630 O O . ALA A 1 80 ? 29.339 -7.133 -2.300 1.00 59.16 80 ALA A O 1
ATOM 631 N N . GLN A 1 81 ? 28.635 -9.146 -1.583 1.00 61.09 81 GLN A N 1
ATOM 632 C CA . GLN A 1 81 ? 27.503 -8.646 -0.820 1.00 61.09 81 GLN A CA 1
ATOM 633 C C . GLN A 1 81 ? 28.053 -7.770 0.318 1.00 61.09 81 GLN A C 1
ATOM 635 O O . GLN A 1 81 ? 28.711 -8.272 1.229 1.00 61.09 81 GLN A O 1
ATOM 640 N N . ALA A 1 82 ? 27.849 -6.451 0.253 1.00 49.31 82 ALA A N 1
ATOM 641 C CA . ALA A 1 82 ? 28.297 -5.557 1.317 1.00 49.31 82 ALA A CA 1
ATOM 642 C C . ALA A 1 82 ? 27.698 -6.013 2.660 1.00 49.31 82 ALA A C 1
ATOM 644 O O . ALA A 1 82 ? 26.511 -6.346 2.719 1.00 49.31 82 ALA A O 1
ATOM 645 N N . ASP A 1 83 ? 28.526 -6.046 3.714 1.00 40.59 83 ASP A N 1
ATOM 646 C CA . ASP A 1 83 ? 28.097 -6.347 5.082 1.00 40.59 83 ASP A CA 1
ATOM 647 C C . ASP A 1 83 ? 26.818 -5.558 5.387 1.00 40.59 83 ASP A C 1
ATOM 649 O O . ASP A 1 83 ? 26.790 -4.328 5.299 1.00 40.59 83 ASP A O 1
ATOM 653 N N . ASN A 1 84 ? 25.743 -6.290 5.682 1.00 42.62 84 ASN A N 1
ATOM 654 C CA . ASN A 1 84 ? 24.418 -5.747 5.959 1.00 42.62 84 ASN A CA 1
ATOM 655 C C . ASN A 1 84 ? 24.431 -4.989 7.293 1.00 42.62 84 ASN A C 1
ATOM 657 O O . ASN A 1 84 ? 23.980 -5.495 8.316 1.00 42.62 84 ASN A O 1
ATOM 661 N N . ASP A 1 85 ? 24.930 -3.762 7.257 1.00 38.16 85 ASP A N 1
ATOM 662 C CA . ASP A 1 85 ? 24.692 -2.720 8.252 1.00 38.16 85 ASP A CA 1
ATOM 663 C C . ASP A 1 85 ? 24.056 -1.524 7.519 1.00 38.16 85 ASP A C 1
ATOM 665 O O . ASP A 1 85 ? 24.548 -0.395 7.517 1.00 38.16 85 ASP A O 1
ATOM 669 N N . SER A 1 86 ? 22.973 -1.802 6.786 1.00 37.28 86 SER A N 1
ATOM 670 C CA . SER A 1 86 ? 22.224 -0.774 6.065 1.00 37.28 86 SER A CA 1
ATOM 671 C C . SER A 1 86 ? 21.270 -0.046 7.014 1.00 37.28 86 SER A C 1
ATOM 673 O O . SER A 1 86 ? 20.461 -0.696 7.685 1.00 37.28 86 SER A O 1
ATOM 675 N N . PRO A 1 87 ? 21.274 1.300 7.044 1.00 34.56 87 PRO A N 1
ATOM 676 C CA . PRO A 1 87 ? 20.119 2.032 7.534 1.00 34.56 87 PRO A CA 1
ATOM 677 C C . PRO A 1 87 ? 18.930 1.719 6.616 1.00 34.56 87 PRO A C 1
ATOM 679 O O . PRO A 1 87 ? 19.095 1.598 5.403 1.00 34.56 87 PRO A O 1
ATOM 682 N N . ALA A 1 88 ? 17.739 1.578 7.198 1.00 37.50 88 ALA A N 1
ATOM 683 C CA . ALA A 1 88 ? 16.494 1.457 6.453 1.00 37.50 88 ALA A CA 1
ATOM 684 C C . ALA A 1 88 ? 16.373 2.643 5.485 1.00 37.50 88 ALA A C 1
ATOM 686 O O . ALA A 1 88 ? 16.181 3.784 5.907 1.00 37.50 88 ALA A O 1
ATOM 687 N N . VAL A 1 89 ? 16.555 2.378 4.192 1.00 37.00 89 VAL A N 1
ATOM 688 C CA . VAL A 1 89 ? 16.251 3.345 3.146 1.00 37.00 89 VAL A CA 1
ATOM 689 C C . VAL A 1 89 ? 14.791 3.133 2.790 1.00 37.00 89 VAL A C 1
ATOM 691 O O . VAL A 1 89 ? 14.425 2.164 2.131 1.00 37.00 89 VAL A O 1
ATOM 694 N N . THR A 1 90 ? 13.956 4.047 3.267 1.00 47.16 90 THR A N 1
ATOM 695 C CA . THR A 1 90 ? 12.607 4.276 2.771 1.00 47.16 90 THR A CA 1
ATOM 696 C C . THR A 1 90 ? 12.723 4.688 1.300 1.00 47.16 90 THR A C 1
ATOM 698 O O . THR A 1 90 ? 13.006 5.847 0.991 1.00 47.16 90 THR A O 1
ATOM 701 N N . THR A 1 91 ? 12.549 3.751 0.372 1.00 43.78 91 THR A N 1
ATOM 702 C CA . THR A 1 91 ? 12.459 4.064 -1.059 1.00 43.78 91 THR A CA 1
ATOM 703 C C . THR A 1 91 ? 11.122 3.548 -1.561 1.00 43.78 91 THR A C 1
ATOM 705 O O . THR A 1 91 ? 10.835 2.382 -1.362 1.00 43.78 91 THR A O 1
ATOM 708 N N . PRO A 1 92 ? 10.283 4.366 -2.204 1.00 45.00 92 PRO A N 1
ATOM 709 C CA . PRO A 1 92 ? 9.313 3.879 -3.177 1.00 45.00 92 PRO A CA 1
ATOM 710 C C . PRO A 1 92 ? 9.997 3.986 -4.562 1.00 45.00 92 PRO A C 1
ATOM 712 O O . PRO A 1 92 ? 10.035 5.075 -5.134 1.00 45.00 92 PRO A O 1
ATOM 715 N N . GLU A 1 93 ? 10.841 3.044 -5.006 1.00 56.88 93 GLU A N 1
ATOM 716 C CA . GLU A 1 93 ? 10.681 1.639 -5.463 1.00 56.88 93 GLU A CA 1
ATOM 717 C C . GLU A 1 93 ? 10.176 1.476 -6.930 1.00 56.88 93 GLU A C 1
ATOM 719 O O . GLU A 1 93 ? 9.271 2.192 -7.375 1.00 56.88 93 GLU A O 1
ATOM 724 N N . PRO A 1 94 ? 10.689 0.485 -7.688 1.00 55.00 94 PRO A N 1
ATOM 725 C CA . PRO A 1 94 ? 10.299 0.061 -9.050 1.00 55.00 94 PRO A CA 1
ATOM 726 C C . PRO A 1 94 ? 8.839 0.011 -9.439 1.00 55.00 94 PRO A C 1
ATOM 728 O O . PRO A 1 94 ? 8.469 0.184 -10.608 1.00 55.00 94 PRO A O 1
ATOM 731 N N . PHE A 1 95 ? 7.995 -0.121 -8.443 1.00 68.88 95 PHE A N 1
ATOM 732 C CA . PHE A 1 95 ? 6.567 -0.130 -8.602 1.00 68.88 95 PHE A CA 1
ATOM 733 C C . PHE A 1 95 ? 5.996 1.187 -9.164 1.00 68.88 95 PHE A C 1
ATOM 735 O O . PHE A 1 95 ? 5.118 1.146 -10.029 1.00 68.88 95 PHE A O 1
ATOM 742 N N . ILE A 1 96 ? 6.511 2.358 -8.758 1.00 73.44 96 ILE A N 1
ATOM 743 C CA . ILE A 1 96 ? 5.993 3.652 -9.248 1.00 73.44 96 ILE A CA 1
ATOM 744 C C . ILE A 1 96 ? 6.262 3.821 -10.746 1.00 73.44 96 ILE A C 1
ATOM 746 O O . ILE A 1 96 ? 5.376 4.253 -11.487 1.00 73.44 96 ILE A O 1
ATOM 750 N N . SER A 1 97 ? 7.456 3.451 -11.213 1.00 66.31 97 SER A N 1
ATOM 751 C CA . SER A 1 97 ? 7.807 3.509 -12.637 1.00 66.31 97 SER A CA 1
ATOM 752 C C . SER A 1 97 ? 6.930 2.574 -13.466 1.00 66.31 97 SER A C 1
ATOM 754 O O . SER A 1 97 ? 6.391 2.986 -14.493 1.00 66.31 97 SER A O 1
ATOM 756 N N . SER A 1 98 ? 6.704 1.350 -12.980 1.00 75.88 98 SER A N 1
ATOM 757 C CA . SER A 1 98 ? 5.792 0.386 -13.600 1.00 75.88 98 SER A CA 1
ATOM 758 C C . SER A 1 98 ? 4.361 0.922 -13.719 1.00 75.88 98 SER A C 1
ATOM 760 O O . SER A 1 98 ? 3.749 0.836 -14.788 1.00 75.88 98 SER A O 1
ATOM 762 N N . LEU A 1 99 ? 3.832 1.541 -12.658 1.00 82.38 99 LEU A N 1
ATOM 763 C CA . LEU A 1 99 ? 2.522 2.194 -12.693 1.00 82.38 99 LEU A CA 1
ATOM 764 C C . LEU A 1 99 ? 2.505 3.395 -13.649 1.00 82.38 99 LEU A C 1
ATOM 766 O O . LEU A 1 99 ? 1.527 3.594 -14.368 1.00 82.38 99 LEU A O 1
ATOM 770 N N . ALA A 1 100 ? 3.580 4.181 -13.716 1.00 77.38 100 ALA A N 1
ATOM 771 C CA . ALA A 1 100 ? 3.669 5.323 -14.622 1.00 77.38 100 ALA A CA 1
ATOM 772 C C . ALA A 1 100 ? 3.653 4.898 -16.101 1.00 77.38 100 ALA A C 1
ATOM 774 O O . ALA A 1 100 ? 3.004 5.564 -16.916 1.00 77.38 100 ALA A O 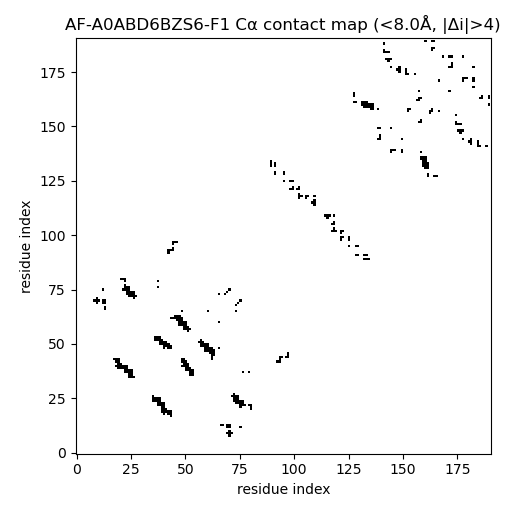1
ATOM 775 N N . VAL A 1 101 ? 4.311 3.784 -16.440 1.00 80.31 101 VAL A N 1
ATOM 776 C CA . VAL A 1 101 ? 4.256 3.186 -17.782 1.00 80.31 101 VAL A CA 1
ATOM 777 C C . VAL A 1 101 ? 2.857 2.648 -18.084 1.00 80.31 101 VAL A C 1
ATOM 779 O O . VAL A 1 101 ? 2.311 2.940 -19.149 1.00 80.31 101 VAL A O 1
ATOM 782 N N . LEU A 1 102 ? 2.237 1.929 -17.143 1.00 86.69 102 LEU A N 1
ATOM 783 C CA . LEU A 1 102 ? 0.872 1.419 -17.304 1.00 86.69 102 LEU A CA 1
ATOM 784 C C . LEU A 1 102 ? -0.147 2.553 -17.490 1.00 86.69 102 LEU A C 1
ATOM 786 O O . LEU A 1 102 ? -1.029 2.476 -18.339 1.00 86.69 102 LEU A O 1
ATOM 790 N N . ARG A 1 103 ? -0.003 3.657 -16.753 1.00 87.94 103 ARG A N 1
ATOM 791 C CA . ARG A 1 103 ? -0.809 4.864 -16.972 1.00 87.94 103 ARG A CA 1
ATOM 792 C C . ARG A 1 103 ? -0.651 5.379 -18.401 1.00 87.94 103 ARG A C 1
ATOM 794 O O . ARG A 1 103 ? -1.636 5.754 -19.029 1.00 87.94 103 ARG A O 1
ATOM 801 N N . GLN A 1 104 ? 0.579 5.424 -18.914 1.00 81.25 104 GLN A N 1
ATOM 802 C CA . GLN A 1 104 ? 0.848 5.925 -20.261 1.00 81.25 104 GLN A CA 1
ATOM 803 C C . GLN A 1 104 ? 0.205 5.049 -21.345 1.00 81.25 104 GLN A C 1
ATOM 805 O O . GLN A 1 104 ? -0.247 5.593 -22.351 1.00 81.25 104 GLN A O 1
ATOM 810 N N . SER A 1 105 ? 0.113 3.729 -21.144 1.00 84.69 105 SER A N 1
ATOM 811 C CA . SER A 1 105 ? -0.579 2.850 -22.094 1.00 84.69 105 SER A CA 1
ATOM 812 C C . SER A 1 105 ? -2.098 3.069 -22.105 1.00 84.69 105 SER A C 1
ATOM 814 O O . SER A 1 105 ? -2.700 3.004 -23.176 1.00 84.69 105 SER A O 1
ATOM 816 N N . TYR A 1 106 ? -2.708 3.411 -20.963 1.00 85.50 106 TYR A N 1
ATOM 817 C CA . TYR A 1 106 ? -4.143 3.724 -20.873 1.00 85.50 106 TYR A CA 1
ATOM 818 C C . TYR A 1 106 ? -4.521 5.146 -21.302 1.00 85.50 106 TYR A C 1
ATOM 820 O O . TYR A 1 106 ? -5.651 5.370 -21.723 1.00 85.50 106 TYR A O 1
ATOM 828 N N . LYS A 1 107 ? -3.595 6.111 -21.308 1.00 80.75 107 LYS A N 1
ATOM 829 C CA . LYS A 1 107 ? -3.896 7.451 -21.850 1.00 80.75 107 LYS A CA 1
ATOM 830 C C . LYS A 1 107 ? -4.344 7.422 -23.314 1.00 80.75 107 LYS A C 1
ATOM 832 O O . LYS A 1 107 ? -5.179 8.220 -23.719 1.00 80.75 107 LYS A O 1
ATOM 837 N N . ALA A 1 108 ? -3.827 6.476 -24.098 1.00 79.00 108 ALA A N 1
ATOM 838 C CA . ALA A 1 108 ? -4.252 6.294 -25.482 1.00 79.00 108 ALA A CA 1
ATOM 839 C C . ALA A 1 108 ? -5.696 5.762 -25.606 1.00 79.00 108 ALA A C 1
ATOM 841 O O . ALA A 1 108 ? -6.338 6.001 -26.627 1.00 79.00 108 ALA A O 1
ATOM 842 N N . SER A 1 109 ? -6.219 5.044 -24.599 1.00 72.69 109 SER A N 1
ATOM 843 C CA . SER A 1 109 ? -7.621 4.601 -24.589 1.00 72.69 109 SER A CA 1
ATOM 844 C C . SER A 1 109 ? -8.579 5.694 -24.120 1.00 72.69 109 SER A C 1
ATOM 846 O O . SER A 1 109 ? -9.663 5.796 -24.682 1.00 72.69 109 SER A O 1
ATOM 848 N N . GLU A 1 110 ? -8.167 6.557 -23.189 1.00 72.62 110 GLU A N 1
ATOM 849 C CA . GLU A 1 110 ? -8.930 7.747 -22.764 1.00 72.62 110 GLU A CA 1
ATOM 850 C C . GLU A 1 110 ? -9.189 8.738 -23.908 1.00 72.62 110 GLU A C 1
ATOM 852 O O . GLU A 1 110 ? -10.266 9.326 -24.000 1.00 72.62 110 GLU A O 1
ATOM 857 N N . GLU A 1 111 ? -8.231 8.898 -24.829 1.00 72.94 111 GLU A N 1
ATOM 858 C CA . GLU A 1 111 ? -8.426 9.720 -26.033 1.00 72.94 111 GLU A CA 1
ATOM 859 C C . GLU A 1 111 ? -9.554 9.187 -26.938 1.00 72.94 111 GLU A C 1
ATOM 861 O O . GLU A 1 111 ? -10.162 9.952 -27.690 1.00 72.94 111 GLU A O 1
ATOM 866 N N . LEU A 1 112 ? -9.841 7.883 -26.868 1.00 75.19 112 LEU A N 1
ATOM 867 C CA . LEU A 1 112 ? -10.884 7.211 -27.645 1.00 75.19 112 LEU A CA 1
ATOM 868 C C . LEU A 1 112 ? -12.209 7.101 -26.879 1.00 75.19 112 LEU A C 1
ATOM 870 O O . LEU A 1 112 ? -13.273 7.160 -27.497 1.00 75.19 112 LEU A O 1
ATOM 874 N N . ASP A 1 113 ? -12.147 6.947 -25.557 1.00 79.94 113 ASP A N 1
ATOM 875 C CA . ASP A 1 113 ? -13.291 6.878 -24.654 1.00 79.94 113 ASP A CA 1
ATOM 876 C C . ASP A 1 113 ? -13.051 7.766 -23.419 1.00 79.94 113 ASP A C 1
ATOM 878 O O . ASP A 1 113 ? -12.374 7.344 -22.480 1.00 79.94 113 ASP A O 1
ATOM 882 N N . PRO A 1 114 ? -13.648 8.972 -23.364 1.00 77.38 114 PRO A N 1
ATOM 883 C CA . PRO A 1 114 ? -13.455 9.903 -22.254 1.00 77.38 114 PRO A CA 1
ATOM 884 C C . PRO A 1 114 ? -14.110 9.443 -20.939 1.00 77.38 114 PRO A C 1
ATOM 886 O O . PRO A 1 114 ? -14.061 10.173 -19.952 1.00 77.38 114 PRO A O 1
ATOM 889 N N . THR A 1 115 ? -14.783 8.287 -20.922 1.00 83.06 115 THR A N 1
ATOM 890 C CA . THR A 1 115 ? -15.327 7.675 -19.700 1.00 83.06 115 THR A CA 1
ATOM 891 C C . THR A 1 115 ? -14.408 6.615 -19.094 1.00 83.06 115 THR A C 1
ATOM 893 O O . THR A 1 115 ? -14.675 6.146 -17.987 1.00 83.06 115 THR A O 1
ATOM 896 N N . ASP A 1 116 ? -13.324 6.247 -19.782 1.00 80.81 116 ASP A N 1
ATOM 897 C CA . ASP A 1 116 ? -12.271 5.404 -19.222 1.00 80.81 116 ASP A CA 1
ATOM 898 C C . ASP A 1 116 ? -11.525 6.195 -18.142 1.00 80.81 116 ASP A C 1
ATOM 900 O O . ASP A 1 116 ? -10.929 7.219 -18.429 1.00 80.81 116 ASP A O 1
ATOM 904 N N . THR A 1 117 ? -11.575 5.748 -16.887 1.00 86.75 117 THR A N 1
ATOM 905 C CA . THR A 1 117 ? -10.927 6.437 -15.754 1.00 86.75 117 THR A CA 1
ATOM 906 C C . THR A 1 117 ? -9.670 5.712 -15.279 1.00 86.75 117 THR A C 1
ATOM 908 O O . THR A 1 117 ? -9.216 5.905 -14.145 1.00 86.75 117 THR A O 1
ATOM 911 N N . ARG A 1 118 ? -9.127 4.785 -16.079 1.00 86.12 118 ARG A N 1
ATOM 912 C CA . ARG A 1 118 ? -7.989 3.957 -15.657 1.00 86.12 118 ARG A CA 1
ATOM 913 C C . ARG A 1 118 ? -6.719 4.775 -15.467 1.00 86.12 118 ARG A C 1
ATOM 915 O O . ARG A 1 118 ? -6.003 4.521 -14.497 1.00 86.12 118 ARG A O 1
ATOM 922 N N . ALA A 1 119 ? -6.426 5.742 -16.338 1.00 82.75 119 ALA A N 1
ATOM 923 C CA . ALA A 1 119 ? -5.214 6.543 -16.182 1.00 82.75 119 ALA A CA 1
ATOM 924 C C . ALA A 1 119 ? -5.321 7.475 -14.964 1.00 82.75 119 ALA A C 1
ATOM 926 O O . ALA A 1 119 ? -4.337 7.640 -14.233 1.00 82.75 119 ALA A O 1
ATOM 927 N N . ASP A 1 120 ? -6.516 8.005 -14.699 1.00 81.62 120 ASP A N 1
ATOM 928 C CA . ASP A 1 120 ? -6.826 8.756 -13.478 1.00 81.62 120 ASP A CA 1
ATOM 929 C C . ASP A 1 120 ? -6.656 7.891 -12.221 1.00 81.62 120 ASP A C 1
ATOM 931 O O . ASP A 1 120 ? -5.908 8.253 -11.315 1.00 81.62 120 ASP A O 1
ATOM 935 N N . THR A 1 121 ? -7.227 6.684 -12.208 1.00 87.06 121 THR A N 1
ATOM 936 C CA . THR A 1 121 ? -7.110 5.747 -11.073 1.00 87.06 121 THR A CA 1
ATOM 937 C C . THR A 1 121 ? -5.649 5.392 -10.777 1.00 87.06 121 THR A C 1
ATOM 939 O O . THR A 1 121 ? -5.225 5.345 -9.623 1.00 87.06 121 THR A O 1
ATOM 942 N N . ILE A 1 122 ? -4.842 5.161 -11.818 1.00 84.44 122 ILE A N 1
ATOM 943 C CA . ILE A 1 122 ? -3.411 4.886 -11.647 1.00 84.44 122 ILE A CA 1
ATOM 944 C C . ILE A 1 122 ? -2.669 6.137 -11.161 1.00 84.44 122 ILE A C 1
ATOM 946 O O . ILE A 1 122 ? -1.733 6.026 -10.371 1.00 84.44 122 ILE A O 1
ATOM 950 N N . THR A 1 123 ? -3.078 7.331 -11.594 1.00 83.19 123 THR A N 1
ATOM 951 C CA . THR A 1 123 ? -2.518 8.592 -11.087 1.00 83.19 123 THR A CA 1
ATOM 952 C C . THR A 1 123 ? -2.780 8.744 -9.592 1.00 83.19 123 THR A C 1
ATOM 954 O O . THR A 1 123 ? -1.860 9.093 -8.850 1.00 83.19 123 THR A O 1
ATOM 957 N N . ASP A 1 124 ? -3.984 8.412 -9.134 1.00 80.25 124 ASP A N 1
ATOM 958 C CA . ASP A 1 124 ? -4.326 8.417 -7.713 1.00 80.25 124 ASP A CA 1
ATOM 959 C C . ASP A 1 124 ? -3.497 7.398 -6.926 1.00 80.25 124 ASP A C 1
ATOM 961 O O . ASP A 1 124 ? -2.947 7.741 -5.880 1.00 80.25 124 ASP A O 1
ATOM 965 N N . ALA A 1 125 ? -3.311 6.187 -7.459 1.00 85.19 125 ALA A N 1
ATOM 966 C CA . ALA A 1 125 ? -2.456 5.171 -6.844 1.00 85.19 125 ALA A CA 1
ATOM 967 C C . ALA A 1 125 ? -0.986 5.621 -6.743 1.00 85.19 125 ALA A C 1
ATOM 969 O O . ALA A 1 125 ? -0.367 5.485 -5.690 1.00 85.19 125 ALA A O 1
ATOM 970 N N . ILE A 1 126 ? -0.428 6.215 -7.805 1.00 82.62 126 ILE A N 1
ATOM 971 C CA . ILE A 1 126 ? 0.934 6.773 -7.788 1.00 82.62 126 ILE A CA 1
ATOM 972 C C . ILE A 1 126 ? 1.044 7.877 -6.736 1.00 82.62 126 ILE A C 1
ATOM 974 O O . ILE A 1 126 ? 2.006 7.896 -5.969 1.00 82.62 126 ILE A O 1
ATOM 978 N N . ASN A 1 127 ? 0.073 8.791 -6.684 1.00 78.38 127 ASN A N 1
ATOM 979 C CA . ASN A 1 127 ? 0.053 9.878 -5.707 1.00 78.38 127 ASN A CA 1
ATOM 980 C C . ASN A 1 127 ? -0.027 9.350 -4.275 1.00 78.38 127 ASN A C 1
ATOM 982 O O . ASN A 1 127 ? 0.640 9.891 -3.396 1.00 78.38 127 ASN A O 1
ATOM 986 N N . LEU A 1 128 ? -0.833 8.315 -4.050 1.00 80.88 128 LEU A N 1
ATOM 987 C CA . LEU A 1 128 ? -0.966 7.653 -2.763 1.00 80.88 128 LEU A CA 1
ATOM 988 C C . LEU A 1 128 ? 0.380 7.066 -2.324 1.00 80.88 128 LEU A C 1
ATOM 990 O O . LEU A 1 128 ? 0.866 7.393 -1.248 1.00 80.88 128 LEU A O 1
ATOM 994 N N . ILE A 1 129 ? 1.027 6.274 -3.174 1.00 83.44 129 ILE A N 1
ATOM 995 C CA . ILE A 1 129 ? 2.292 5.607 -2.834 1.00 83.44 129 ILE A CA 1
ATOM 996 C C . ILE A 1 129 ? 3.440 6.617 -2.701 1.00 83.44 129 ILE A C 1
ATOM 998 O O . ILE A 1 129 ? 4.261 6.498 -1.805 1.00 83.44 129 ILE A O 1
ATOM 1002 N N . SER A 1 130 ? 3.485 7.655 -3.542 1.00 78.69 130 SER A N 1
ATOM 1003 C CA . SER A 1 130 ? 4.568 8.656 -3.510 1.00 78.69 130 SER A CA 1
ATOM 1004 C C . SER A 1 130 ? 4.533 9.556 -2.272 1.00 78.69 130 SER A C 1
ATOM 1006 O O . SER A 1 130 ? 5.543 10.163 -1.929 1.00 78.69 130 SER A O 1
ATOM 1008 N N . LYS A 1 131 ? 3.358 9.723 -1.654 1.00 75.88 131 LYS A N 1
ATOM 1009 C CA . LYS A 1 131 ? 3.153 10.635 -0.517 1.00 75.88 131 LYS A CA 1
ATOM 1010 C C . LYS A 1 131 ? 3.199 9.945 0.838 1.00 75.88 131 LYS A C 1
ATOM 1012 O O . LYS A 1 131 ? 3.261 10.647 1.839 1.00 75.88 131 LYS A O 1
ATOM 1017 N N . ASN A 1 132 ? 3.119 8.620 0.868 1.00 77.75 132 ASN A N 1
ATOM 1018 C CA . ASN A 1 132 ? 3.063 7.852 2.104 1.00 77.75 132 ASN A CA 1
ATOM 1019 C C . ASN A 1 132 ? 4.308 6.983 2.221 1.00 77.75 132 ASN A C 1
ATOM 1021 O O . ASN A 1 132 ? 4.823 6.477 1.224 1.00 77.75 132 ASN A O 1
ATOM 1025 N N . THR A 1 133 ? 4.779 6.798 3.448 1.00 74.56 133 THR A N 1
ATOM 1026 C CA . THR A 1 133 ? 5.876 5.873 3.715 1.00 74.56 133 THR A CA 1
ATOM 1027 C C . THR A 1 133 ? 5.353 4.439 3.807 1.00 74.56 133 THR A C 1
ATOM 1029 O O . THR A 1 133 ? 4.206 4.184 4.188 1.00 74.56 133 THR A O 1
ATOM 1032 N N . THR A 1 134 ? 6.207 3.483 3.451 1.00 78.12 134 THR A N 1
ATOM 1033 C CA . THR A 1 134 ? 5.982 2.047 3.683 1.00 78.12 134 THR A CA 1
ATOM 1034 C C . THR A 1 134 ? 6.628 1.582 4.987 1.00 78.12 134 THR A C 1
ATOM 1036 O O . THR A 1 134 ? 6.750 0.381 5.228 1.00 78.12 134 THR A O 1
ATOM 1039 N N . ASP A 1 135 ? 7.052 2.524 5.831 1.00 79.94 135 ASP A N 1
ATOM 1040 C CA . ASP A 1 135 ? 7.670 2.213 7.108 1.00 79.94 135 ASP A CA 1
ATOM 1041 C C . ASP A 1 135 ? 6.591 1.784 8.115 1.00 79.94 135 ASP A C 1
ATOM 1043 O O . ASP A 1 135 ? 5.506 2.382 8.176 1.00 79.94 135 ASP A O 1
ATOM 1047 N N . PRO A 1 136 ? 6.846 0.737 8.919 1.00 85.75 136 PRO A N 1
ATOM 1048 C CA . PRO A 1 136 ? 5.909 0.325 9.950 1.00 85.75 136 PRO A CA 1
ATOM 1049 C C . PRO A 1 136 ? 5.678 1.435 10.980 1.00 85.75 136 PRO A C 1
ATOM 1051 O O . PRO A 1 136 ? 6.628 1.964 11.558 1.00 85.75 136 PRO A O 1
ATOM 1054 N N . ILE A 1 137 ? 4.414 1.730 11.286 1.00 91.50 137 ILE A N 1
ATOM 1055 C CA . ILE A 1 137 ? 4.066 2.729 12.302 1.00 91.50 137 ILE A CA 1
ATOM 1056 C C . ILE A 1 137 ? 3.989 2.105 13.706 1.00 91.50 137 ILE A C 1
ATOM 1058 O O . ILE A 1 137 ? 3.503 0.974 13.873 1.00 91.50 137 ILE A O 1
ATOM 1062 N N . PRO A 1 138 ? 4.407 2.826 14.764 1.00 92.00 138 PRO A N 1
ATOM 1063 C CA . PRO A 1 138 ? 4.310 2.349 16.138 1.00 92.00 138 PRO A CA 1
ATOM 1064 C C . PRO A 1 138 ? 2.862 2.457 16.647 1.00 92.00 138 PRO A C 1
ATOM 1066 O O . PRO A 1 138 ? 2.514 3.319 17.447 1.00 92.00 138 PRO A O 1
ATOM 1069 N N . LEU A 1 139 ? 1.993 1.544 16.201 1.00 93.38 139 LEU A N 1
ATOM 1070 C CA . LEU A 1 139 ? 0.545 1.558 16.478 1.00 93.38 139 LEU A CA 1
ATOM 1071 C C . LEU A 1 139 ? 0.176 1.732 17.961 1.00 93.38 139 LEU A C 1
ATOM 1073 O O . LEU A 1 139 ? -0.842 2.339 18.271 1.00 93.38 139 LEU A O 1
ATOM 1077 N N . THR A 1 140 ? 0.983 1.198 18.877 1.00 94.75 140 THR A N 1
ATOM 1078 C CA . THR A 1 140 ? 0.765 1.278 20.331 1.00 94.75 140 THR A CA 1
ATOM 1079 C C . THR A 1 140 ? 1.048 2.658 20.928 1.00 94.75 140 THR A C 1
ATOM 1081 O O . THR A 1 140 ? 0.675 2.913 22.069 1.00 94.75 140 THR A O 1
ATOM 1084 N N . GLU A 1 141 ? 1.707 3.549 20.187 1.00 94.56 141 GLU A N 1
ATOM 1085 C CA . GLU A 1 141 ? 1.956 4.937 20.596 1.00 94.56 141 GLU A CA 1
ATOM 1086 C C . GLU A 1 141 ? 0.785 5.868 20.238 1.00 94.56 141 GLU A C 1
ATOM 1088 O O . GLU A 1 141 ? 0.711 7.004 20.709 1.00 94.56 141 GLU A O 1
ATOM 1093 N N . ILE A 1 142 ? -0.174 5.385 19.441 1.00 94.25 142 ILE A N 1
ATOM 1094 C CA . ILE A 1 142 ? -1.355 6.1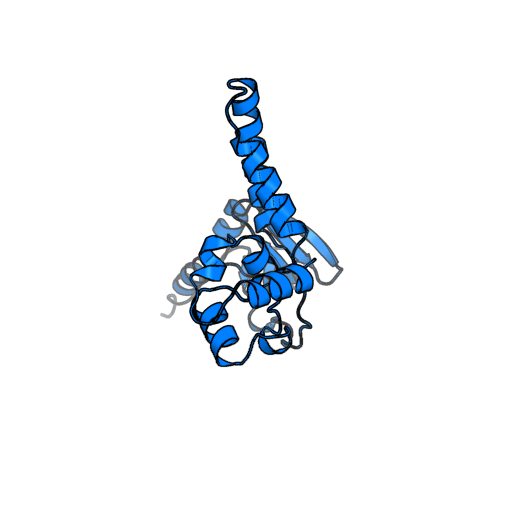46 19.034 1.00 94.25 142 ILE A CA 1
ATOM 1095 C C . ILE A 1 142 ? -2.378 6.153 20.177 1.00 94.25 142 ILE A C 1
ATOM 1097 O O . ILE A 1 142 ? -2.798 5.101 20.663 1.00 94.25 142 ILE A O 1
ATOM 1101 N N . ASP A 1 143 ? -2.840 7.344 20.583 1.00 94.50 143 ASP A N 1
ATOM 1102 C CA . ASP A 1 143 ? -3.803 7.490 21.686 1.00 94.50 143 ASP A CA 1
ATOM 1103 C C . ASP A 1 143 ? -5.026 6.573 21.504 1.00 94.50 143 ASP A C 1
ATOM 1105 O O . ASP A 1 143 ? -5.710 6.578 20.475 1.00 94.50 143 ASP A O 1
ATOM 1109 N N . GLY A 1 144 ? -5.327 5.798 22.543 1.00 91.62 144 GLY A N 1
ATOM 1110 C CA . GLY A 1 144 ? -6.434 4.849 22.569 1.00 91.62 144 GLY A CA 1
ATOM 1111 C C . GLY A 1 144 ? -6.162 3.505 21.889 1.00 91.62 144 GLY A C 1
ATOM 1112 O O . GLY A 1 144 ? -7.009 2.619 22.015 1.00 91.62 144 GLY A O 1
ATOM 1113 N N . ILE A 1 145 ? -5.030 3.314 21.205 1.00 95.62 145 ILE A N 1
ATOM 1114 C CA . ILE A 1 145 ? -4.641 2.029 20.610 1.00 95.62 145 ILE A CA 1
ATOM 1115 C C . ILE A 1 145 ? -3.692 1.301 21.567 1.00 95.62 145 ILE A C 1
ATOM 1117 O O . ILE A 1 145 ? -2.512 1.607 21.668 1.00 95.62 145 ILE A O 1
ATOM 1121 N N . GLY A 1 146 ? -4.225 0.313 22.288 1.00 94.69 146 GLY A N 1
ATOM 1122 C CA . GLY A 1 146 ? -3.417 -0.593 23.113 1.00 94.69 146 GLY A CA 1
ATOM 1123 C C . GLY A 1 146 ? -2.918 -1.813 22.335 1.00 94.69 146 GLY A C 1
ATOM 1124 O O . GLY A 1 146 ? -3.356 -2.062 21.210 1.00 94.69 146 GLY A O 1
ATOM 1125 N N . ASP A 1 147 ? -2.083 -2.639 22.973 1.00 96.00 147 ASP A N 1
ATOM 1126 C CA . ASP A 1 147 ? -1.444 -3.820 22.362 1.00 96.00 147 ASP A CA 1
ATOM 1127 C C . ASP A 1 147 ? -2.417 -4.747 21.630 1.00 96.00 147 ASP A C 1
ATOM 1129 O O . ASP A 1 147 ? -2.127 -5.236 20.540 1.00 96.00 147 ASP A O 1
ATOM 1133 N N . ARG A 1 148 ? -3.603 -4.972 22.209 1.00 95.38 148 ARG A N 1
ATOM 1134 C CA . ARG A 1 148 ? -4.629 -5.833 21.608 1.00 95.38 148 ARG A CA 1
ATOM 1135 C C . ARG A 1 148 ? -5.180 -5.253 20.305 1.00 95.38 148 ARG A C 1
ATOM 1137 O O . ARG A 1 148 ? -5.309 -5.987 19.334 1.00 95.38 148 ARG A O 1
ATOM 1144 N N . THR A 1 149 ? -5.486 -3.957 20.277 1.00 95.94 149 THR A N 1
ATOM 1145 C CA . THR A 1 149 ? -5.981 -3.287 19.066 1.00 95.94 149 THR A CA 1
ATOM 1146 C C . THR A 1 149 ? -4.874 -3.193 18.018 1.00 95.94 149 THR A C 1
ATOM 1148 O O . THR A 1 149 ? -5.111 -3.498 16.854 1.00 95.94 149 THR A O 1
ATOM 1151 N N . ALA A 1 150 ? -3.647 -2.860 18.434 1.00 96.31 150 ALA A N 1
ATOM 1152 C CA . ALA A 1 150 ? -2.484 -2.843 17.552 1.00 96.31 150 ALA A CA 1
ATOM 1153 C C . ALA A 1 150 ? -2.227 -4.217 16.918 1.00 96.31 150 ALA A C 1
ATOM 1155 O O . ALA A 1 150 ? -1.960 -4.307 15.726 1.00 96.31 150 ALA A O 1
ATOM 1156 N N . LYS A 1 151 ? -2.345 -5.302 17.691 1.00 93.81 151 LYS A N 1
ATOM 1157 C CA . LYS A 1 151 ? -2.226 -6.666 17.170 1.00 93.81 151 LYS A CA 1
ATOM 1158 C C . LYS A 1 151 ? -3.273 -6.959 16.090 1.00 93.81 151 LYS A C 1
ATOM 1160 O O . LYS A 1 151 ? -2.896 -7.439 15.029 1.00 93.81 151 LYS A O 1
ATOM 1165 N N . ASN A 1 152 ? -4.541 -6.623 16.329 1.00 94.12 152 ASN A N 1
ATOM 1166 C CA . ASN A 1 152 ? -5.616 -6.856 15.357 1.00 94.12 152 ASN A CA 1
ATOM 1167 C C . ASN A 1 152 ? -5.400 -6.072 14.052 1.00 94.12 152 ASN A C 1
ATOM 1169 O O . ASN A 1 152 ? -5.645 -6.606 12.977 1.00 94.12 152 ASN A O 1
ATOM 1173 N N . LEU A 1 153 ? -4.904 -4.833 14.138 1.00 93.81 153 LEU A N 1
ATOM 1174 C CA . LEU A 1 153 ? -4.540 -4.029 12.965 1.00 93.81 153 LEU A CA 1
ATOM 1175 C C . LEU A 1 153 ? -3.431 -4.701 12.146 1.00 93.81 153 LEU A C 1
ATOM 1177 O O . LEU A 1 153 ? -3.587 -4.870 10.940 1.00 93.81 153 LEU A O 1
ATOM 1181 N N . ARG A 1 154 ? -2.362 -5.172 12.803 1.00 94.19 154 ARG A N 1
ATOM 1182 C CA . ARG A 1 154 ? -1.267 -5.884 12.121 1.00 94.19 154 ARG A CA 1
ATOM 1183 C C . ARG A 1 154 ? -1.729 -7.194 11.486 1.00 94.19 154 ARG A C 1
ATOM 1185 O O . ARG A 1 154 ? -1.342 -7.488 10.363 1.00 94.19 154 ARG A O 1
ATOM 1192 N N . GLU A 1 155 ? -2.561 -7.972 12.180 1.00 90.94 155 GLU A N 1
ATOM 1193 C CA . GLU A 1 155 ? -3.132 -9.219 11.644 1.00 90.94 155 GLU A CA 1
ATOM 1194 C C . GLU A 1 155 ? -4.056 -8.968 10.442 1.00 90.94 155 GLU A C 1
ATOM 1196 O O . GLU A 1 155 ? -4.154 -9.818 9.561 1.00 90.94 155 GLU A O 1
ATOM 1201 N N . ALA A 1 156 ? -4.683 -7.791 10.371 1.00 91.06 156 ALA A N 1
ATOM 1202 C CA . ALA A 1 156 ? -5.462 -7.337 9.221 1.00 91.06 156 ALA A CA 1
ATOM 1203 C C . ALA A 1 156 ? -4.608 -6.723 8.092 1.00 91.06 156 ALA A C 1
ATOM 1205 O O . ALA A 1 156 ? -5.162 -6.261 7.097 1.00 91.06 156 ALA A O 1
ATOM 1206 N N . GLY A 1 157 ? -3.278 -6.703 8.238 1.00 91.81 157 GLY A N 1
ATOM 1207 C CA . GLY A 1 157 ? -2.349 -6.139 7.257 1.00 91.81 157 GLY A CA 1
ATOM 1208 C C . GLY A 1 157 ? -2.158 -4.623 7.351 1.00 91.81 157 GLY A C 1
ATOM 1209 O O . GLY A 1 157 ? -1.466 -4.059 6.518 1.00 91.81 157 GLY A O 1
ATOM 1210 N N . VAL A 1 158 ? -2.729 -3.953 8.358 1.00 93.19 158 VAL A N 1
ATOM 1211 C CA . VAL A 1 158 ? -2.552 -2.510 8.573 1.00 93.19 158 VAL A CA 1
ATOM 1212 C C . VAL A 1 158 ? -1.321 -2.284 9.437 1.00 93.19 158 VAL A C 1
ATOM 1214 O O . VAL A 1 158 ? -1.382 -2.378 10.668 1.00 93.19 158 VAL A O 1
ATOM 1217 N N . THR A 1 159 ? -0.189 -2.016 8.791 1.00 92.94 159 THR A N 1
ATOM 1218 C CA . THR A 1 159 ? 1.107 -1.887 9.472 1.00 92.94 159 THR A CA 1
ATOM 1219 C C . THR A 1 159 ? 1.840 -0.585 9.172 1.00 92.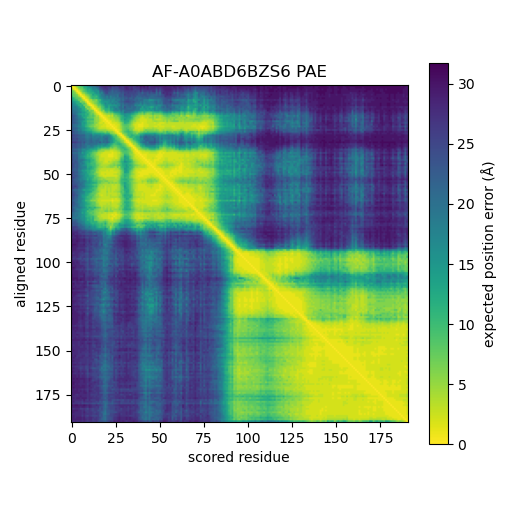94 159 THR A C 1
ATOM 1221 O O . THR A 1 159 ? 2.646 -0.164 9.999 1.00 92.94 159 THR A O 1
ATOM 1224 N N . THR A 1 160 ? 1.525 0.070 8.057 1.00 90.50 160 THR 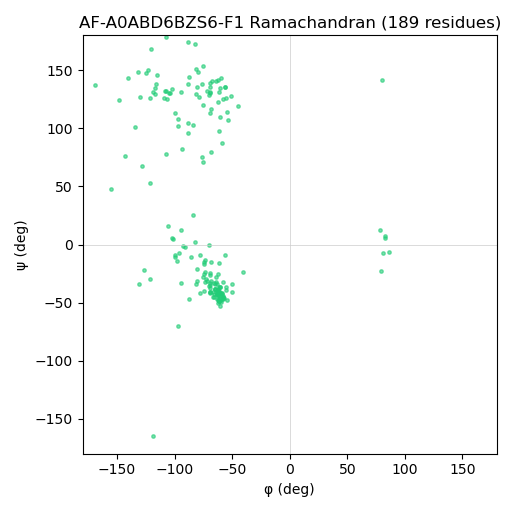A N 1
ATOM 1225 C CA . THR A 1 160 ? 2.196 1.276 7.548 1.00 90.50 160 THR A CA 1
ATOM 1226 C C . THR A 1 160 ? 1.233 2.462 7.422 1.00 90.50 160 THR A C 1
ATOM 1228 O O . THR A 1 160 ? 0.011 2.298 7.497 1.00 90.50 160 THR A O 1
ATOM 1231 N N . GLU A 1 161 ? 1.765 3.669 7.203 1.00 89.44 161 GLU A N 1
ATOM 1232 C CA . GLU A 1 161 ? 0.952 4.857 6.890 1.00 89.44 161 GLU A CA 1
ATOM 1233 C C . GLU A 1 161 ? 0.129 4.656 5.615 1.00 89.44 161 GLU A C 1
ATOM 1235 O O . GLU A 1 161 ? -1.058 4.990 5.580 1.00 89.44 161 GLU A O 1
ATOM 1240 N N . LEU A 1 162 ? 0.747 4.050 4.595 1.00 87.69 162 LEU A N 1
ATOM 1241 C CA . LEU A 1 162 ? 0.095 3.711 3.337 1.00 87.69 162 LEU A CA 1
ATOM 1242 C C . LEU A 1 162 ? -1.113 2.794 3.560 1.00 87.69 162 LEU A C 1
ATOM 1244 O O . LEU A 1 162 ? -2.184 3.076 3.024 1.00 87.69 162 LEU A O 1
ATOM 1248 N N . ASP A 1 163 ? -0.976 1.745 4.377 1.00 90.38 163 ASP A N 1
ATOM 1249 C CA . ASP A 1 163 ? -2.083 0.823 4.667 1.00 90.38 163 ASP A CA 1
ATOM 1250 C C . ASP A 1 163 ? -3.238 1.554 5.348 1.00 90.38 163 ASP A C 1
ATOM 1252 O O . ASP A 1 163 ? -4.404 1.364 4.999 1.00 90.38 163 ASP A O 1
ATOM 1256 N N . VAL A 1 164 ? -2.915 2.426 6.310 1.00 91.50 164 VAL A N 1
ATOM 1257 C CA . VAL A 1 164 ? -3.917 3.245 6.987 1.00 91.50 164 VAL A CA 1
ATOM 1258 C C . VAL A 1 164 ? -4.612 4.151 5.979 1.00 91.50 164 VAL A C 1
ATOM 1260 O O . VAL A 1 164 ? -5.840 4.184 5.957 1.00 91.50 164 VAL A O 1
ATOM 1263 N N . HIS A 1 165 ? -3.871 4.868 5.132 1.00 90.38 165 HIS A N 1
ATOM 1264 C CA . HIS A 1 165 ? -4.440 5.770 4.133 1.00 90.38 165 HIS A CA 1
ATOM 1265 C C . HIS A 1 165 ? -5.301 5.024 3.099 1.00 90.38 165 HIS A C 1
ATOM 1267 O O . HIS A 1 165 ? -6.360 5.526 2.717 1.00 90.38 165 HIS A O 1
ATOM 1273 N N . ALA A 1 166 ? -4.874 3.844 2.651 1.00 87.88 166 ALA A N 1
ATOM 1274 C CA . ALA A 1 166 ? -5.573 3.040 1.651 1.00 87.88 166 ALA A CA 1
ATOM 1275 C C . ALA A 1 166 ? -6.836 2.356 2.201 1.00 87.88 166 ALA A C 1
ATOM 1277 O O . ALA A 1 166 ? -7.810 2.166 1.472 1.00 87.88 166 ALA A O 1
ATOM 1278 N N . ALA A 1 167 ? -6.833 1.987 3.482 1.00 91.00 167 ALA A N 1
ATOM 1279 C CA . ALA A 1 167 ? -7.965 1.350 4.133 1.00 91.00 167 ALA A CA 1
ATOM 1280 C C . ALA A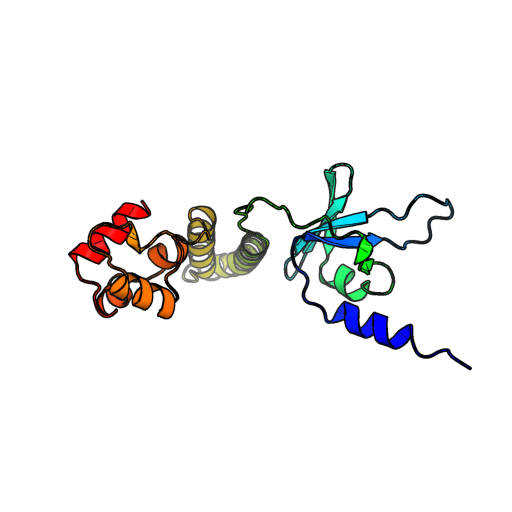 1 167 ? -9.192 2.275 4.190 1.00 91.00 167 ALA A C 1
ATOM 1282 O O . ALA A 1 167 ? -9.077 3.470 4.471 1.00 91.00 167 ALA A O 1
ATOM 1283 N N . SER A 1 168 ? -10.391 1.722 3.984 1.00 92.88 168 SER A N 1
ATOM 1284 C CA . SER A 1 168 ? -11.636 2.468 4.187 1.00 92.88 168 SER A CA 1
ATOM 1285 C C . SER A 1 168 ? -11.949 2.621 5.678 1.00 92.88 168 SER A C 1
ATOM 1287 O O . SER A 1 168 ? -11.570 1.788 6.503 1.00 92.88 168 SER A O 1
ATOM 1289 N N . ASP A 1 169 ? -12.683 3.675 6.035 1.00 95.69 169 ASP A N 1
ATOM 1290 C CA . ASP A 1 169 ? -13.125 3.878 7.420 1.00 95.69 169 ASP A CA 1
ATOM 1291 C C . ASP A 1 169 ? -14.014 2.726 7.910 1.00 95.69 169 ASP A C 1
ATOM 1293 O O . ASP A 1 169 ? -13.896 2.310 9.058 1.00 95.69 169 ASP A O 1
ATOM 1297 N N . GLU A 1 170 ? -14.860 2.175 7.035 1.00 95.62 170 GLU A N 1
ATOM 1298 C CA . GLU A 1 170 ? -15.703 1.014 7.336 1.00 95.62 170 GLU A CA 1
ATOM 1299 C C . GLU A 1 170 ? -14.864 -0.225 7.658 1.00 95.62 170 GLU A C 1
ATOM 1301 O O . GLU A 1 170 ? -15.087 -0.854 8.689 1.00 95.62 170 GLU A O 1
ATOM 1306 N N . PHE A 1 171 ? -13.853 -0.526 6.835 1.00 96.69 171 PHE A N 1
ATOM 1307 C CA . PHE A 1 171 ? -12.936 -1.636 7.086 1.00 96.69 171 PHE A CA 1
ATOM 1308 C C . PHE A 1 171 ? -12.231 -1.478 8.435 1.00 96.69 171 PHE A C 1
ATOM 1310 O O . PHE A 1 171 ? -12.194 -2.415 9.227 1.00 96.69 171 PHE A O 1
ATOM 1317 N N . LEU A 1 172 ? -11.708 -0.282 8.724 1.00 96.25 172 LEU A N 1
ATOM 1318 C CA . LEU A 1 172 ? -11.010 -0.028 9.982 1.00 96.25 172 LEU A CA 1
ATOM 1319 C C . LEU A 1 172 ? -11.945 -0.140 11.191 1.00 96.25 172 LEU A C 1
ATOM 1321 O O . LEU A 1 172 ? -11.523 -0.648 12.224 1.00 96.25 172 LEU A O 1
ATOM 1325 N N . LEU A 1 173 ? -13.197 0.313 11.083 1.00 97.00 173 LEU A N 1
ATOM 1326 C CA . LEU A 1 173 ? -14.188 0.242 12.163 1.00 97.00 173 LEU A CA 1
ATOM 1327 C C . LEU A 1 173 ? -14.733 -1.168 12.410 1.00 97.00 173 LEU A C 1
ATOM 1329 O O . LEU A 1 173 ? -15.195 -1.441 13.518 1.00 97.00 173 LEU A O 1
ATOM 1333 N N . ASP A 1 174 ? -14.679 -2.055 11.417 1.00 96.44 174 ASP A N 1
ATOM 1334 C CA . ASP A 1 174 ? -15.071 -3.460 11.581 1.00 96.44 174 ASP A CA 1
ATOM 1335 C C . ASP A 1 174 ? -14.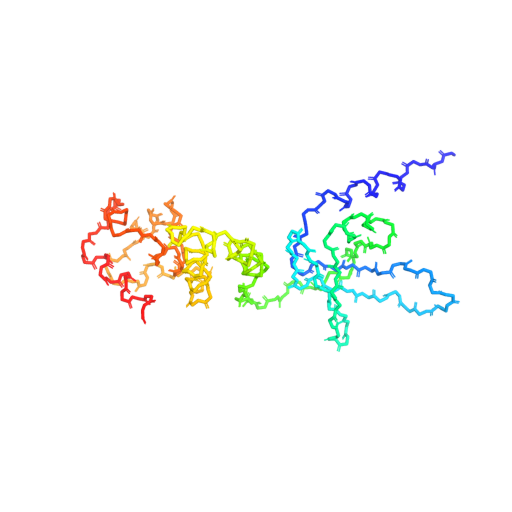015 -4.267 12.366 1.00 96.44 174 ASP A C 1
ATOM 1337 O O . ASP A 1 174 ? -14.301 -5.328 12.929 1.00 96.44 174 ASP A O 1
ATOM 1341 N N . LEU A 1 175 ? -12.786 -3.744 12.485 1.00 95.56 175 LEU A N 1
ATOM 1342 C CA . LEU A 1 175 ? -11.719 -4.407 13.228 1.00 95.56 175 LEU A CA 1
ATOM 1343 C C . LEU A 1 175 ? -11.986 -4.407 14.744 1.00 95.56 175 LEU A C 1
ATOM 1345 O O . LEU A 1 175 ? -12.232 -3.358 15.355 1.00 95.56 175 LEU A O 1
ATOM 1349 N N . PRO A 1 176 ? -11.852 -5.565 15.422 1.00 94.69 176 PRO A N 1
ATOM 1350 C CA . PRO A 1 176 ? -12.126 -5.652 16.847 1.00 94.69 176 PRO A CA 1
ATOM 1351 C C . PRO A 1 176 ? -11.265 -4.689 17.670 1.00 94.69 176 PRO A C 1
ATOM 1353 O O . PRO A 1 176 ? -10.035 -4.733 17.645 1.00 94.69 176 PRO A O 1
ATOM 1356 N N . GLY A 1 177 ? -11.919 -3.855 18.479 1.00 91.56 177 GLY A N 1
ATOM 1357 C CA . GLY A 1 177 ? -11.234 -2.889 19.339 1.00 91.56 177 GLY A CA 1
ATOM 1358 C C . GLY A 1 177 ? -10.841 -1.581 18.649 1.00 91.56 177 GLY A C 1
ATOM 1359 O O . GLY A 1 177 ? -10.173 -0.770 19.292 1.00 91.56 177 GLY A O 1
ATOM 1360 N N . VAL A 1 178 ? -11.267 -1.357 17.402 1.00 95.44 178 VAL A N 1
ATOM 1361 C CA . VAL A 1 178 ? -11.205 -0.054 16.733 1.00 95.44 178 VAL A CA 1
ATOM 1362 C C . VAL A 1 178 ? -12.581 0.607 16.811 1.00 95.44 178 VAL A C 1
ATOM 1364 O O . VAL A 1 178 ? -13.555 0.134 16.241 1.00 95.44 178 VAL A O 1
ATOM 1367 N N . GLY A 1 179 ? -12.681 1.708 17.556 1.00 96.00 179 GLY A N 1
ATOM 1368 C CA . GLY A 1 179 ? -13.868 2.566 17.558 1.00 96.00 179 GLY A CA 1
ATOM 1369 C C . GLY A 1 179 ? -13.632 3.890 16.833 1.00 96.00 179 GLY A C 1
ATOM 1370 O O . GLY A 1 179 ? -12.511 4.213 16.442 1.00 96.00 179 GLY A O 1
ATOM 1371 N N . GLN A 1 180 ? -14.668 4.731 16.754 1.00 96.88 180 GLN A N 1
ATOM 1372 C CA . GLN A 1 180 ? -14.586 6.039 16.085 1.00 96.88 180 GLN A CA 1
ATOM 1373 C C . GLN A 1 180 ? -13.457 6.932 16.626 1.00 96.88 180 GLN A C 1
ATOM 1375 O O . GLN A 1 180 ? -12.799 7.649 15.868 1.00 96.88 180 GLN A O 1
ATOM 1380 N N . LYS A 1 181 ? -13.200 6.873 17.943 1.00 96.06 181 LYS A N 1
ATOM 1381 C CA . LYS A 1 181 ? -12.084 7.597 18.567 1.00 96.06 181 LYS A CA 1
ATOM 1382 C C . LYS A 1 181 ? -10.737 7.093 18.036 1.00 96.06 181 LYS A C 1
ATOM 1384 O O . LYS A 1 181 ? -9.893 7.906 17.670 1.00 96.06 181 LYS A O 1
ATOM 1389 N N . ASN A 1 182 ? -10.552 5.773 17.973 1.00 94.94 182 ASN A N 1
ATOM 1390 C CA . ASN A 1 182 ? -9.327 5.155 17.468 1.00 94.94 182 ASN A CA 1
ATOM 1391 C C . ASN A 1 182 ? -9.089 5.517 16.009 1.00 94.94 182 ASN A C 1
ATOM 1393 O O . ASN A 1 182 ? -8.004 5.983 15.691 1.00 94.94 182 ASN A O 1
ATOM 1397 N N . LEU A 1 183 ? -10.114 5.383 15.162 1.00 95.88 183 LEU A N 1
ATOM 1398 C CA . LEU A 1 183 ? -10.048 5.767 13.754 1.00 95.88 183 LEU A CA 1
ATOM 1399 C C . LEU A 1 183 ? -9.611 7.229 13.598 1.00 95.88 183 LEU A C 1
ATOM 1401 O O . LEU A 1 183 ? -8.682 7.527 12.856 1.00 95.88 183 LEU A O 1
ATOM 1405 N N . THR A 1 184 ? -10.229 8.142 14.352 1.00 96.62 184 THR A N 1
ATOM 1406 C CA . THR A 1 184 ? -9.877 9.570 14.303 1.00 96.62 184 THR A CA 1
ATOM 1407 C C . THR A 1 184 ? -8.416 9.809 14.699 1.00 96.62 184 THR A C 1
ATOM 1409 O O . THR A 1 184 ? -7.729 10.620 14.081 1.00 96.62 184 THR A O 1
ATOM 1412 N N . ASN A 1 185 ? -7.926 9.116 15.729 1.00 95.12 185 ASN A N 1
ATOM 1413 C CA . ASN A 1 185 ? -6.543 9.240 16.185 1.00 95.12 185 ASN A CA 1
ATOM 1414 C C . ASN A 1 185 ? -5.548 8.642 15.180 1.00 95.12 185 ASN A C 1
ATOM 1416 O O . ASN A 1 185 ? -4.531 9.272 14.908 1.00 95.12 185 ASN A O 1
ATOM 1420 N N . LEU A 1 186 ? -5.878 7.492 14.590 1.00 93.56 186 LEU A N 1
ATOM 1421 C CA . LEU A 1 186 ? -5.103 6.827 13.544 1.00 93.56 186 LEU A CA 1
ATOM 1422 C C . LEU A 1 186 ? -4.957 7.737 12.311 1.00 93.56 186 LEU A C 1
ATOM 1424 O O . LEU A 1 186 ? -3.848 8.004 11.867 1.00 93.56 186 LEU A O 1
ATOM 1428 N N . ARG A 1 187 ? -6.068 8.309 11.826 1.00 93.62 187 ARG A N 1
ATOM 1429 C CA . ARG A 1 187 ? -6.087 9.254 10.693 1.00 93.62 187 ARG A CA 1
ATOM 1430 C C . ARG A 1 187 ? -5.329 10.548 10.971 1.00 93.62 187 ARG A C 1
ATOM 1432 O O . ARG A 1 187 ? -4.762 11.122 10.052 1.00 93.62 187 ARG A O 1
ATOM 1439 N N . ARG A 1 188 ? -5.347 11.035 12.215 1.00 93.31 188 ARG A N 1
ATOM 1440 C CA . ARG A 1 188 ? -4.574 12.222 12.613 1.00 93.31 188 ARG A CA 1
ATOM 1441 C C . ARG A 1 188 ? -3.077 11.931 12.673 1.00 93.31 188 ARG A C 1
ATOM 1443 O O . ARG A 1 188 ? -2.298 12.841 12.464 1.00 93.31 188 ARG A O 1
ATOM 1450 N N . HIS A 1 189 ? -2.687 10.707 13.014 1.00 90.00 189 HIS A N 1
ATOM 1451 C CA . HIS A 1 189 ? -1.279 10.347 13.161 1.00 90.00 189 HIS A CA 1
ATOM 1452 C C . HIS A 1 189 ? -0.528 10.355 11.823 1.00 90.00 189 HIS A C 1
ATOM 1454 O O . HIS A 1 189 ? 0.651 10.673 11.811 1.00 90.00 189 HIS A O 1
ATOM 1460 N N . ILE A 1 190 ? -1.225 10.038 10.726 1.00 86.19 190 ILE A N 1
ATOM 1461 C CA . ILE A 1 190 ? -0.649 9.910 9.378 1.00 86.19 190 ILE A CA 1
ATOM 1462 C C . ILE A 1 190 ? -0.893 11.132 8.465 1.00 86.19 190 ILE A C 1
ATOM 1464 O O . ILE A 1 190 ? -0.610 11.065 7.273 1.00 86.19 190 ILE A O 1
ATOM 1468 N N . ASN A 1 191 ? -1.495 12.209 8.987 1.00 72.38 191 ASN A N 1
ATOM 1469 C CA . ASN A 1 191 ? -1.737 13.477 8.274 1.00 72.38 191 ASN A CA 1
ATOM 1470 C C . ASN A 1 191 ? -0.846 14.578 8.845 1.00 72.38 191 ASN A C 1
ATOM 1472 O O . ASN A 1 191 ? -0.362 15.409 8.046 1.00 72.38 191 ASN A O 1
#